Protein AF-A0A7S3V7J8-F1 (afdb_monomer_lite)

Secondary structure (DSSP, 8-state):
--STTGGGTSPPPEEETTEEEEEES-GGGTTSSS---STTTSSGGGTTGGGTSPPPEE---SS-TT-EES-GGGTTSSS---STTTSSGGGHHHHTTTS-TTTS------------------PPPP----------EEEEEEEEE--S-GGGEEEEEEETTTTEEEEEE-TTSS---TT-EEEEEEEEETT--EEEEEEESSSS--TT-EEEEEETTEEE--SS-SSS-TTEEEEEE---

Sequence (240 aa):
EKCGYDGGDCRPPRAVEGYPECVVTHPGNIGNDMCDDYLPYNSEKCGYDGGDCPTPQAANDNVYSNCFVSYPEKLGDGECYDKPPYDTYECGFDHGDCLPDYMSPTLSPTFSLAPSISAAPTLPPKPTAWPTTEESAVNVVFELLTDAYPHENRWELVDDATDTVVKSKEEPEYPLVDNTFYSEHFTLQHCVYYTLTMYDEYGDGIISGYFKVFVEGERVKGFSNGSDFGSNDSVTIYNC

pLDDT: mean 81.05, std 14.12, range [47.09, 96.38]

Radius of gyration: 25.45 Å; chains: 1; bounding box: 60×32×83 Å

Organism: NCBI:txid122233

Structure (mmCIF, N/CA/C/O backbone):
data_AF-A0A7S3V7J8-F1
#
_entry.id   AF-A0A7S3V7J8-F1
#
loop_
_atom_site.group_PDB
_atom_site.id
_atom_site.type_symbol
_atom_site.label_atom_id
_atom_site.label_alt_id
_atom_site.label_comp_id
_atom_site.label_asym_id
_atom_site.label_entity_id
_atom_site.label_seq_id
_atom_site.pdbx_PDB_ins_code
_atom_site.Cartn_x
_atom_site.Cartn_y
_atom_site.Cartn_z
_atom_site.occupancy
_atom_site.B_iso_or_equiv
_atom_site.auth_seq_id
_atom_site.auth_comp_id
_atom_site.auth_asym_id
_atom_site.auth_atom_id
_atom_site.pdbx_PDB_model_num
ATOM 1 N N . GLU A 1 1 ? 1.064 5.871 -27.741 1.00 51.38 1 GLU A N 1
ATOM 2 C CA . GLU A 1 1 ? 2.322 6.520 -27.314 1.00 51.38 1 GLU A CA 1
ATOM 3 C C . GLU A 1 1 ? 2.189 8.030 -27.474 1.00 51.38 1 GLU A C 1
ATOM 5 O O . GLU A 1 1 ? 1.960 8.463 -28.597 1.00 51.38 1 GLU A O 1
ATOM 10 N N . LYS A 1 2 ? 2.195 8.830 -26.396 1.00 54.47 2 LYS A N 1
ATOM 11 C CA . LYS A 1 2 ? 1.854 10.267 -26.507 1.00 54.47 2 LYS A CA 1
ATOM 12 C C . LYS A 1 2 ? 2.753 11.269 -25.766 1.00 54.47 2 LYS A C 1
ATOM 14 O O . LYS A 1 2 ? 2.440 12.450 -25.827 1.00 54.47 2 LYS A O 1
ATOM 19 N N . CYS A 1 3 ? 3.880 10.855 -25.170 1.00 63.59 3 CYS A N 1
ATOM 20 C CA . CYS A 1 3 ? 4.764 11.787 -24.440 1.00 63.59 3 CYS A CA 1
ATOM 21 C C . CYS A 1 3 ? 6.260 11.717 -24.802 1.00 63.59 3 CYS A C 1
ATOM 23 O O . CYS A 1 3 ? 7.060 12.322 -24.101 1.00 63.59 3 CYS A O 1
ATOM 25 N N . GLY A 1 4 ? 6.659 11.001 -25.867 1.00 53.97 4 GLY A N 1
ATOM 26 C CA . GLY A 1 4 ? 8.001 11.107 -26.476 1.00 53.97 4 GLY A CA 1
ATOM 27 C C . GLY A 1 4 ? 9.211 11.020 -25.533 1.00 53.97 4 GLY A C 1
ATOM 28 O O . GLY A 1 4 ? 10.255 11.560 -25.880 1.00 53.97 4 GLY A O 1
ATOM 29 N N . TYR A 1 5 ? 9.067 10.386 -24.363 1.00 60.03 5 TYR A N 1
ATOM 30 C CA . TYR A 1 5 ? 10.075 10.355 -23.302 1.00 60.03 5 TYR A CA 1
ATOM 31 C C . TYR A 1 5 ? 10.635 11.738 -22.918 1.00 60.03 5 TYR A C 1
ATOM 33 O O . TYR A 1 5 ? 11.849 11.918 -22.878 1.00 60.03 5 TYR A O 1
ATOM 41 N N . ASP A 1 6 ? 9.757 12.717 -22.686 1.00 62.09 6 ASP A N 1
ATOM 42 C CA . ASP A 1 6 ? 10.150 14.088 -22.319 1.00 62.09 6 ASP A CA 1
ATOM 43 C C . ASP A 1 6 ? 11.176 14.689 -23.298 1.00 62.09 6 ASP A C 1
ATOM 45 O O . ASP A 1 6 ? 12.279 15.089 -22.947 1.00 62.09 6 ASP A O 1
ATOM 49 N N . GLY A 1 7 ? 10.874 14.611 -24.598 1.00 59.75 7 GLY A N 1
ATOM 50 C CA . GLY A 1 7 ? 11.765 15.137 -25.636 1.00 59.75 7 GLY A CA 1
ATOM 51 C C . GLY A 1 7 ? 13.093 14.382 -25.809 1.00 59.75 7 GLY A C 1
ATOM 52 O O . GLY A 1 7 ? 13.944 14.850 -26.565 1.00 59.75 7 GLY A O 1
ATOM 53 N N . GLY A 1 8 ? 13.255 13.211 -25.181 1.00 59.06 8 GLY A N 1
ATOM 54 C CA . GLY A 1 8 ? 14.475 12.397 -25.211 1.00 59.06 8 GLY A CA 1
ATOM 55 C C . GLY A 1 8 ? 15.281 12.409 -23.908 1.00 59.06 8 GLY A C 1
ATOM 56 O O . GLY A 1 8 ? 16.300 11.716 -23.841 1.00 59.06 8 GLY A O 1
ATOM 57 N N . ASP A 1 9 ? 14.826 13.142 -22.889 1.00 64.81 9 ASP A N 1
ATOM 58 C CA . ASP A 1 9 ? 15.483 13.216 -21.580 1.00 64.81 9 ASP A CA 1
ATOM 59 C C . ASP A 1 9 ? 15.260 11.940 -20.758 1.00 64.81 9 ASP A C 1
ATOM 61 O O . ASP A 1 9 ? 16.147 11.491 -20.028 1.00 64.81 9 ASP A O 1
ATOM 65 N N . CYS A 1 10 ? 14.123 11.269 -20.949 1.00 65.75 10 CYS A N 1
ATOM 66 C CA . CYS A 1 10 ? 13.904 9.944 -20.384 1.00 65.75 10 CYS A CA 1
ATOM 67 C C . CYS A 1 10 ? 14.451 8.867 -21.332 1.00 65.75 10 CYS A C 1
ATOM 69 O O . CYS A 1 10 ? 14.040 8.724 -22.484 1.00 65.75 10 CYS A O 1
ATOM 71 N N . ARG A 1 11 ? 15.388 8.046 -20.854 1.00 71.69 11 ARG A N 1
ATOM 72 C CA . ARG A 1 11 ? 15.801 6.856 -21.605 1.00 71.69 11 ARG A CA 1
ATOM 73 C C . ARG A 1 11 ? 14.782 5.741 -21.362 1.00 71.69 11 ARG A C 1
ATOM 75 O O . ARG A 1 11 ? 14.470 5.474 -20.202 1.00 71.69 11 ARG A O 1
ATOM 82 N N . PRO A 1 12 ? 14.269 5.074 -22.415 1.00 76.38 12 PRO A N 1
ATOM 83 C CA . PRO A 1 12 ? 13.436 3.897 -22.215 1.00 76.38 12 PRO A CA 1
ATOM 84 C C . PRO A 1 12 ? 14.230 2.859 -21.413 1.00 76.38 12 PRO A C 1
ATOM 86 O O . PRO A 1 12 ? 15.424 2.698 -21.694 1.00 76.38 12 PRO A O 1
ATOM 89 N N . PRO A 1 13 ? 13.601 2.152 -20.460 1.00 82.12 13 PRO A N 1
ATOM 90 C CA . PRO A 1 13 ? 14.240 1.038 -19.783 1.00 82.12 13 PRO A CA 1
ATOM 91 C C . PRO A 1 13 ? 14.763 0.011 -20.794 1.00 82.12 13 PRO A C 1
ATOM 93 O O . PRO A 1 13 ? 14.100 -0.291 -21.791 1.00 82.12 13 PRO A O 1
ATOM 96 N N . ARG A 1 14 ? 15.971 -0.505 -20.570 1.00 86.88 14 ARG A N 1
ATOM 97 C CA . ARG A 1 14 ? 16.624 -1.486 -21.447 1.00 86.88 14 ARG A CA 1
ATOM 98 C C . ARG A 1 14 ? 17.103 -2.673 -20.633 1.00 86.88 14 ARG A C 1
ATOM 100 O O . ARG A 1 14 ? 17.467 -2.518 -19.471 1.00 86.88 14 ARG A O 1
ATOM 107 N N . ALA A 1 15 ? 17.118 -3.835 -21.281 1.00 88.75 15 ALA A N 1
ATOM 108 C CA . ALA A 1 15 ? 17.754 -5.019 -20.730 1.00 88.75 15 ALA A CA 1
ATOM 109 C C . ALA A 1 15 ? 19.256 -4.766 -20.530 1.00 88.75 15 ALA A C 1
ATOM 111 O O . ALA A 1 15 ? 19.898 -4.150 -21.390 1.00 88.75 15 ALA A O 1
ATOM 112 N N . VAL A 1 16 ? 19.801 -5.241 -19.414 1.00 91.50 16 VAL A N 1
ATOM 113 C CA . VAL A 1 16 ? 21.233 -5.149 -19.109 1.00 91.50 16 VAL A CA 1
ATOM 114 C C . VAL A 1 16 ? 21.969 -6.349 -19.707 1.00 91.50 16 VAL A C 1
ATOM 116 O O . VAL A 1 16 ? 21.483 -7.481 -19.698 1.00 91.50 16 VAL A O 1
ATOM 119 N N . GLU A 1 17 ? 23.153 -6.110 -20.268 1.00 87.44 17 GLU A N 1
ATOM 120 C CA . GLU A 1 17 ? 23.999 -7.179 -20.800 1.00 87.44 17 GLU A CA 1
ATOM 121 C C . GLU A 1 17 ? 24.430 -8.120 -19.660 1.00 87.44 17 GLU A C 1
ATOM 123 O O . GLU A 1 17 ? 24.924 -7.671 -18.633 1.00 87.44 17 GLU A O 1
ATOM 128 N N . GLY A 1 18 ? 24.194 -9.427 -19.809 1.00 88.75 18 GLY A N 1
ATOM 129 C CA . GLY A 1 18 ? 24.414 -10.417 -18.741 1.00 88.75 18 GLY A CA 1
ATOM 130 C C . GLY A 1 18 ? 23.218 -10.633 -17.801 1.00 88.75 18 GLY A C 1
ATOM 131 O O . GLY A 1 18 ? 23.105 -11.717 -17.236 1.00 88.75 18 GLY A O 1
ATOM 132 N N . TYR A 1 19 ? 22.276 -9.686 -17.735 1.00 90.44 19 TYR A N 1
ATOM 133 C CA . TYR A 1 19 ? 21.035 -9.769 -16.953 1.00 90.44 19 TYR A CA 1
ATOM 134 C C . TYR A 1 19 ? 19.812 -9.487 -17.850 1.00 90.44 19 TYR A C 1
ATOM 136 O O . TYR A 1 19 ? 19.216 -8.411 -17.787 1.00 90.44 19 TYR A O 1
ATOM 144 N N . PRO A 1 20 ? 19.408 -10.432 -18.720 1.00 89.94 20 PRO A N 1
ATOM 145 C CA . PRO A 1 20 ? 18.397 -10.189 -19.756 1.00 89.94 20 PRO A CA 1
ATOM 146 C C . PRO A 1 20 ? 16.993 -9.883 -19.209 1.00 89.94 20 PRO A C 1
ATOM 148 O O . PRO A 1 20 ? 16.179 -9.300 -19.922 1.00 89.94 20 PRO A O 1
ATOM 151 N N . GLU A 1 21 ? 16.710 -10.264 -17.960 1.00 90.50 21 GLU A N 1
ATOM 152 C CA . GLU A 1 21 ? 15.453 -9.964 -17.261 1.00 90.50 21 GLU A CA 1
ATOM 153 C C . GLU A 1 21 ? 15.524 -8.684 -16.408 1.00 90.50 21 GLU A C 1
ATOM 155 O O . GLU A 1 21 ? 14.496 -8.223 -15.907 1.00 90.50 21 GLU A O 1
ATOM 160 N N . CYS A 1 22 ? 16.714 -8.093 -16.259 1.00 93.31 22 CYS A N 1
ATOM 161 C CA . CYS A 1 22 ? 16.917 -6.814 -15.593 1.00 93.31 22 CYS A CA 1
ATOM 162 C C . CYS A 1 22 ? 16.648 -5.676 -16.570 1.00 93.31 22 CYS A C 1
ATOM 164 O O . CYS A 1 22 ? 17.415 -5.456 -17.508 1.00 93.31 22 CYS A O 1
ATOM 166 N N . VAL A 1 23 ? 15.556 -4.947 -16.351 1.00 90.69 23 VAL A N 1
ATOM 167 C CA . VAL A 1 23 ? 15.142 -3.837 -17.209 1.00 90.69 23 VAL A CA 1
ATOM 168 C C . VAL A 1 23 ? 15.198 -2.546 -16.401 1.00 90.69 23 VAL A C 1
ATOM 170 O O . VAL A 1 23 ? 14.333 -2.287 -15.568 1.00 90.69 23 VAL A O 1
ATOM 173 N N . VAL A 1 24 ? 16.225 -1.736 -16.658 1.00 89.75 24 VAL A N 1
ATOM 174 C CA . VAL A 1 24 ? 16.507 -0.491 -15.923 1.00 89.75 24 VAL A CA 1
ATOM 175 C C . VAL A 1 24 ? 16.694 0.684 -16.883 1.00 89.75 24 VAL A C 1
ATOM 177 O O . VAL A 1 24 ? 16.978 0.504 -18.070 1.00 89.75 24 VAL A O 1
ATOM 180 N N . THR A 1 25 ? 16.543 1.910 -16.385 1.00 89.81 25 THR A N 1
ATOM 181 C CA . THR A 1 25 ? 16.727 3.137 -17.183 1.00 89.81 25 THR A CA 1
ATOM 182 C C . THR A 1 25 ? 18.200 3.459 -17.442 1.00 89.81 25 THR A C 1
ATOM 184 O O . THR A 1 25 ?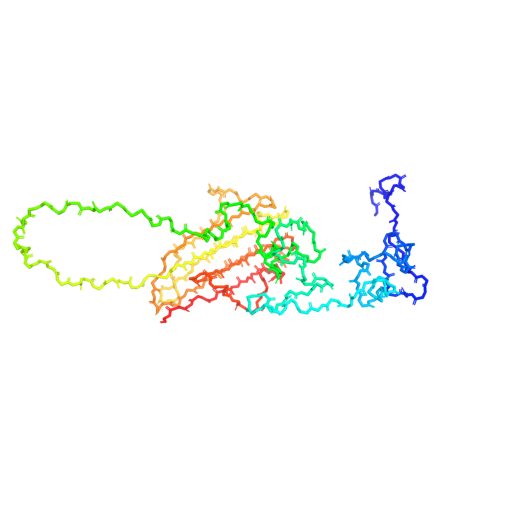 18.534 3.976 -18.513 1.00 89.81 25 THR A O 1
ATOM 187 N N . HIS A 1 26 ? 19.090 3.089 -16.516 1.00 89.75 26 HIS A N 1
ATOM 188 C CA . HIS A 1 26 ? 20.531 3.318 -16.606 1.00 89.75 26 HIS A CA 1
ATOM 189 C C . HIS A 1 26 ? 21.309 2.002 -16.459 1.00 89.75 26 HIS A C 1
ATOM 191 O O . HIS A 1 26 ? 21.829 1.714 -15.392 1.00 89.75 26 HIS A O 1
ATOM 197 N N . PRO A 1 27 ? 21.456 1.197 -17.530 1.00 91.38 27 PRO A N 1
ATOM 198 C CA . PRO A 1 27 ? 22.158 -0.089 -17.451 1.00 91.38 27 PRO A CA 1
ATOM 199 C C . PRO A 1 27 ? 23.598 -0.020 -16.932 1.00 91.38 27 PRO A C 1
ATOM 201 O O . PRO A 1 27 ? 24.099 -1.016 -16.437 1.00 91.38 27 PRO A O 1
ATOM 204 N N . GLY A 1 28 ? 24.259 1.138 -17.049 1.00 91.81 28 GLY A N 1
ATOM 205 C CA . GLY A 1 28 ? 25.614 1.350 -16.532 1.00 91.81 28 GLY A CA 1
ATOM 206 C C . GLY A 1 28 ? 25.702 1.494 -15.012 1.00 91.81 28 GLY A C 1
ATOM 207 O O . GLY A 1 28 ? 26.805 1.665 -14.510 1.00 91.81 28 GLY A O 1
ATOM 208 N N . ASN A 1 29 ? 24.570 1.467 -14.310 1.00 94.25 29 ASN A N 1
ATOM 209 C CA . ASN A 1 29 ? 24.543 1.417 -12.857 1.00 94.25 29 ASN A CA 1
ATOM 210 C C . ASN A 1 29 ? 24.691 -0.009 -12.319 1.00 94.25 29 ASN A C 1
ATOM 212 O O . ASN A 1 29 ? 25.244 -0.182 -11.254 1.00 94.25 29 ASN A O 1
ATOM 216 N N . ILE A 1 30 ? 24.295 -1.022 -13.093 1.00 96.06 30 ILE A N 1
ATOM 217 C CA . ILE A 1 30 ? 24.436 -2.422 -12.687 1.00 96.06 30 ILE A CA 1
ATOM 218 C C . ILE A 1 30 ? 25.912 -2.834 -12.743 1.00 96.06 30 ILE A C 1
ATOM 220 O O . ILE A 1 30 ? 26.500 -2.819 -13.832 1.00 96.06 30 ILE A O 1
ATOM 224 N N . GLY A 1 31 ? 26.487 -3.272 -11.619 1.00 95.38 31 GLY A N 1
ATOM 225 C CA . GLY A 1 31 ? 27.879 -3.735 -11.566 1.00 95.38 31 GLY A CA 1
ATOM 226 C C . GLY A 1 31 ? 28.895 -2.595 -11.723 1.00 95.38 31 GLY A C 1
ATOM 227 O O . GLY A 1 31 ? 29.910 -2.767 -12.406 1.00 95.38 31 GLY A O 1
ATOM 228 N N . ASN A 1 32 ? 28.583 -1.413 -11.189 1.00 95.94 32 ASN A N 1
ATOM 229 C CA . ASN A 1 32 ? 29.426 -0.221 -11.187 1.00 95.94 32 ASN A CA 1
ATOM 230 C C . ASN A 1 32 ? 30.264 -0.045 -9.894 1.00 95.94 32 ASN A C 1
ATOM 232 O O . ASN A 1 32 ? 30.865 1.020 -9.721 1.00 95.94 32 ASN A O 1
ATOM 236 N N . ASP A 1 33 ? 30.315 -1.060 -9.022 1.00 95.50 33 ASP A N 1
ATOM 237 C CA . ASP A 1 33 ? 30.950 -1.063 -7.692 1.00 95.50 33 ASP A CA 1
ATOM 238 C C . ASP A 1 33 ? 30.299 -0.098 -6.666 1.00 95.50 33 ASP A C 1
ATOM 240 O O . ASP A 1 33 ? 30.872 0.175 -5.604 1.00 95.50 33 ASP A O 1
ATOM 244 N N . MET A 1 34 ? 29.112 0.443 -6.954 1.00 95.62 34 MET A N 1
ATOM 245 C CA . MET A 1 34 ? 28.329 1.295 -6.056 1.00 95.62 34 MET A CA 1
ATOM 246 C C . MET A 1 34 ? 26.933 0.714 -5.880 1.00 95.62 34 MET A C 1
ATOM 248 O O . MET A 1 34 ? 26.175 0.651 -6.828 1.00 95.62 34 MET A O 1
ATOM 252 N N . CYS A 1 35 ? 26.560 0.387 -4.646 1.00 94.38 35 CYS A N 1
ATOM 253 C CA . CYS A 1 35 ? 25.253 -0.202 -4.383 1.00 94.38 35 CYS A CA 1
ATOM 254 C C . CYS A 1 35 ? 24.091 0.796 -4.588 1.00 94.38 35 CYS A C 1
ATOM 256 O O . CYS A 1 35 ? 23.857 1.677 -3.754 1.00 94.38 35 CYS A O 1
ATOM 258 N N . ASP A 1 36 ? 23.332 0.611 -5.666 1.00 93.50 36 ASP A N 1
ATOM 259 C CA . ASP A 1 36 ? 22.018 1.197 -5.933 1.00 93.50 36 ASP A CA 1
ATOM 260 C C . ASP A 1 36 ? 20.918 0.322 -5.287 1.00 93.50 36 ASP A C 1
ATOM 262 O O . ASP A 1 36 ? 20.218 -0.437 -5.959 1.00 93.50 36 ASP A O 1
ATOM 266 N N . ASP A 1 37 ? 20.743 0.423 -3.961 1.00 88.38 37 ASP A N 1
ATOM 267 C CA . ASP A 1 37 ? 19.908 -0.479 -3.138 1.00 88.38 37 ASP A CA 1
ATOM 268 C C . ASP A 1 37 ? 18.378 -0.403 -3.344 1.00 88.38 37 ASP A C 1
ATOM 270 O O . ASP A 1 37 ? 17.628 -1.080 -2.634 1.00 88.38 37 ASP A O 1
ATOM 274 N N . TYR A 1 38 ? 17.909 0.320 -4.360 1.00 87.00 38 TYR A N 1
ATOM 275 C CA . TYR A 1 38 ? 16.499 0.519 -4.698 1.00 87.00 38 TYR A CA 1
ATOM 276 C C . TYR A 1 38 ? 16.076 -0.248 -5.962 1.00 87.00 38 TYR A C 1
ATOM 278 O O . TYR A 1 38 ? 16.867 -0.584 -6.847 1.00 87.00 38 TYR A O 1
ATOM 286 N N . LEU A 1 39 ? 14.774 -0.519 -6.084 1.00 83.50 39 LEU A N 1
ATOM 287 C CA . LEU A 1 39 ? 14.213 -1.147 -7.281 1.00 83.50 39 LEU A CA 1
ATOM 288 C C . LEU A 1 39 ? 14.231 -0.184 -8.486 1.00 83.50 39 LEU A C 1
ATOM 290 O O . LEU A 1 39 ? 13.998 1.013 -8.323 1.00 83.50 39 LEU A O 1
ATOM 294 N N . PRO A 1 40 ? 14.419 -0.686 -9.721 1.00 89.44 40 PRO A N 1
ATOM 295 C CA . PRO A 1 40 ? 14.604 -2.096 -10.085 1.00 89.44 40 PRO A CA 1
ATOM 296 C C . PRO A 1 40 ? 16.051 -2.621 -9.974 1.00 89.44 40 PRO A C 1
ATOM 298 O O . PRO A 1 40 ? 16.245 -3.821 -10.169 1.00 89.44 40 PRO A O 1
ATOM 301 N N . TYR A 1 41 ? 17.038 -1.768 -9.678 1.00 90.81 41 TYR A N 1
ATOM 302 C CA . TYR A 1 41 ? 18.479 -2.076 -9.713 1.00 90.81 41 TYR A CA 1
ATOM 303 C C . TYR A 1 41 ? 18.877 -3.167 -8.712 1.00 90.81 41 TYR A C 1
ATOM 305 O O . TYR A 1 41 ? 19.431 -4.201 -9.090 1.00 90.81 41 TYR A O 1
ATOM 313 N N . ASN A 1 42 ? 18.476 -3.019 -7.454 1.00 89.75 42 ASN A N 1
ATOM 314 C CA . ASN A 1 42 ? 18.700 -4.020 -6.420 1.00 89.75 42 ASN A CA 1
ATOM 315 C C . ASN A 1 42 ? 17.571 -5.061 -6.379 1.00 89.75 42 ASN A C 1
ATOM 317 O O . ASN A 1 42 ? 16.732 -5.095 -5.480 1.00 89.75 42 ASN A O 1
ATOM 321 N N . SER A 1 43 ? 17.517 -5.910 -7.403 1.00 90.06 43 SER A N 1
ATOM 322 C CA . SER A 1 43 ? 16.574 -7.029 -7.493 1.00 90.06 43 SER A CA 1
ATOM 323 C C . SER A 1 43 ? 17.280 -8.316 -7.903 1.00 90.06 43 SER A C 1
ATOM 325 O O . SER A 1 43 ? 18.332 -8.272 -8.536 1.00 90.06 43 SER A O 1
ATOM 327 N N . GLU A 1 44 ? 16.676 -9.473 -7.621 1.00 92.50 44 GLU A N 1
ATOM 328 C CA . GLU A 1 44 ? 17.219 -10.777 -8.040 1.00 92.50 44 GLU A CA 1
ATOM 329 C C . GLU A 1 44 ? 17.469 -10.833 -9.560 1.00 92.50 44 GLU A C 1
ATOM 331 O O . GLU A 1 44 ? 18.516 -11.297 -10.008 1.00 92.50 44 GLU A O 1
ATOM 336 N N . LYS A 1 45 ? 16.552 -10.272 -10.362 1.00 95.00 45 LYS A N 1
ATOM 337 C CA . LYS A 1 45 ? 16.673 -10.203 -11.832 1.00 95.00 45 LYS A CA 1
ATOM 338 C C . LYS A 1 45 ? 17.877 -9.388 -12.292 1.00 95.00 45 LYS A C 1
ATOM 340 O O . LYS A 1 45 ? 18.431 -9.662 -13.353 1.00 95.00 45 LYS A O 1
ATOM 345 N N . CYS A 1 46 ? 18.248 -8.390 -11.500 1.00 95.06 46 CYS A N 1
ATOM 346 C CA . CYS A 1 46 ? 19.400 -7.526 -11.705 1.00 95.06 46 CYS A CA 1
ATOM 347 C C . CYS A 1 46 ? 20.636 -7.993 -10.929 1.00 95.06 46 CYS A C 1
ATOM 349 O O . CYS A 1 46 ? 21.620 -7.266 -10.873 1.00 95.06 46 CYS A O 1
ATOM 351 N N . GLY A 1 47 ? 20.601 -9.193 -10.338 1.00 94.12 47 GLY A N 1
ATOM 352 C CA . GLY A 1 47 ? 21.720 -9.747 -9.581 1.00 94.12 47 GLY A CA 1
ATOM 353 C C . GLY A 1 47 ? 22.055 -8.974 -8.311 1.00 94.12 47 GLY A C 1
ATOM 354 O O . GLY A 1 47 ? 23.198 -9.045 -7.882 1.00 94.12 47 GLY A O 1
ATOM 355 N N . TYR A 1 48 ? 21.090 -8.249 -7.735 1.00 95.25 48 TYR A N 1
ATOM 356 C CA . TYR A 1 48 ? 21.305 -7.303 -6.634 1.00 95.25 48 TYR A CA 1
ATOM 357 C C . TYR A 1 48 ? 22.344 -6.253 -7.021 1.00 95.25 48 TYR A C 1
ATOM 359 O O . TYR A 1 48 ? 23.457 -6.216 -6.501 1.00 95.25 48 TYR A O 1
ATOM 367 N N . ASP A 1 49 ? 21.965 -5.454 -8.019 1.00 95.75 49 ASP A N 1
ATOM 368 C CA . ASP A 1 49 ? 22.812 -4.432 -8.620 1.00 95.75 49 ASP A CA 1
ATOM 369 C C . ASP A 1 49 ? 24.126 -4.987 -9.192 1.00 95.75 49 ASP A C 1
ATOM 371 O O . ASP A 1 49 ? 25.226 -4.520 -8.932 1.00 95.75 49 ASP A O 1
ATOM 375 N N . GLY A 1 50 ? 24.029 -6.093 -9.931 1.00 95.25 50 GLY A N 1
ATOM 376 C CA . GLY A 1 50 ? 25.194 -6.754 -10.514 1.00 95.25 50 GLY A CA 1
ATOM 377 C C . GLY A 1 50 ? 26.116 -7.421 -9.488 1.00 95.25 50 GLY A C 1
ATOM 378 O O . GLY A 1 50 ? 27.184 -7.898 -9.873 1.00 95.25 50 GLY A O 1
ATOM 379 N N . GLY A 1 51 ? 25.686 -7.504 -8.227 1.00 95.19 51 GLY A N 1
ATOM 380 C CA . GLY A 1 51 ? 26.459 -7.986 -7.088 1.00 95.19 51 GLY A CA 1
ATOM 381 C C . GLY A 1 51 ? 27.077 -6.869 -6.244 1.00 95.19 51 GLY A C 1
ATOM 382 O O . GLY A 1 51 ? 27.786 -7.186 -5.288 1.00 95.19 51 GLY A O 1
ATOM 383 N N . ASP A 1 52 ? 26.815 -5.600 -6.567 1.00 96.38 52 ASP A N 1
ATOM 384 C CA . ASP A 1 52 ? 27.340 -4.452 -5.820 1.00 96.38 52 ASP A CA 1
ATOM 385 C C . ASP A 1 52 ? 26.617 -4.256 -4.484 1.00 96.38 52 ASP A C 1
ATOM 387 O O . ASP A 1 52 ? 27.204 -3.768 -3.513 1.00 96.38 52 ASP A O 1
ATOM 391 N N . CYS A 1 53 ? 25.358 -4.695 -4.405 1.00 95.38 53 CYS A N 1
ATOM 392 C CA . CYS A 1 53 ? 24.571 -4.680 -3.184 1.00 95.38 53 CYS A CA 1
ATOM 393 C C . CYS A 1 53 ? 24.575 -6.036 -2.463 1.00 95.38 53 CYS A C 1
ATOM 395 O O . CYS A 1 53 ? 24.471 -7.095 -3.093 1.00 95.38 53 CYS A O 1
ATOM 397 N N . PRO A 1 54 ? 24.587 -6.041 -1.116 1.00 93.62 54 PRO A N 1
ATOM 398 C CA . PRO A 1 54 ? 24.165 -7.204 -0.351 1.00 93.62 54 PRO A CA 1
ATOM 399 C C . PRO A 1 54 ? 22.743 -7.612 -0.740 1.00 93.62 54 PRO A C 1
ATOM 401 O O . PRO A 1 54 ? 21.879 -6.768 -0.968 1.00 93.62 54 PRO A O 1
ATOM 404 N N . THR A 1 55 ? 22.473 -8.916 -0.752 1.00 89.56 55 THR A N 1
ATOM 405 C CA . THR A 1 55 ? 21.105 -9.419 -0.915 1.00 89.56 55 THR A CA 1
ATOM 406 C C . THR A 1 55 ? 20.228 -8.871 0.216 1.00 89.56 55 THR A C 1
ATOM 408 O O . THR A 1 55 ? 20.639 -9.042 1.369 1.00 89.56 55 THR A O 1
ATOM 411 N N . PRO A 1 56 ? 19.045 -8.286 -0.053 1.00 87.31 56 PRO A N 1
ATOM 412 C CA . PRO A 1 56 ? 18.147 -7.817 0.993 1.00 87.31 56 PRO A CA 1
ATOM 413 C C . PRO A 1 56 ? 17.828 -8.923 2.000 1.00 87.31 56 PRO A C 1
ATOM 415 O O . PRO A 1 56 ? 17.478 -10.045 1.625 1.00 87.31 56 PRO A O 1
ATOM 418 N N . GLN A 1 57 ? 17.975 -8.610 3.284 1.00 85.12 57 GLN A N 1
ATOM 419 C CA . GLN A 1 57 ? 17.716 -9.528 4.391 1.00 85.12 57 GLN A CA 1
ATOM 420 C C . GLN A 1 57 ? 16.576 -8.987 5.234 1.00 85.12 57 GLN A C 1
ATOM 422 O O . GLN A 1 57 ? 16.336 -7.781 5.257 1.00 85.12 57 GLN A O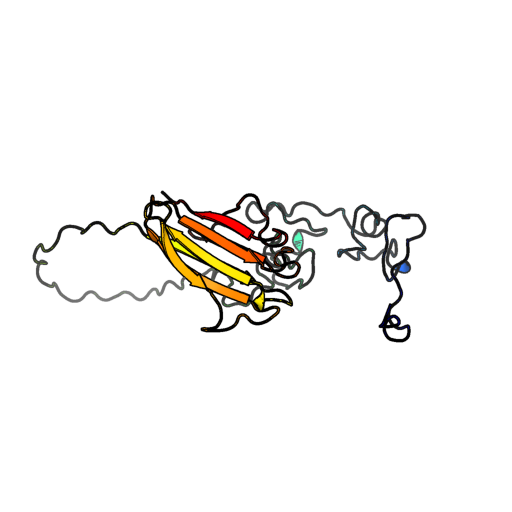 1
ATOM 427 N N . ALA A 1 58 ? 15.897 -9.887 5.945 1.00 81.38 58 ALA A N 1
ATOM 428 C CA . ALA A 1 58 ? 14.941 -9.468 6.950 1.00 81.38 58 ALA A CA 1
ATOM 429 C C . ALA A 1 58 ? 15.660 -8.561 7.960 1.00 81.38 58 ALA A C 1
ATOM 431 O O . ALA A 1 58 ? 16.649 -8.984 8.573 1.00 81.38 58 ALA A O 1
ATOM 432 N N . ALA A 1 59 ? 15.175 -7.332 8.134 1.00 77.19 59 ALA A N 1
ATOM 433 C CA . ALA A 1 59 ? 15.522 -6.552 9.309 1.00 77.19 59 ALA A CA 1
ATOM 434 C C . ALA A 1 59 ? 15.055 -7.397 10.495 1.00 77.19 59 ALA A C 1
ATOM 436 O O . ALA A 1 59 ? 13.877 -7.728 10.577 1.00 77.19 59 ALA A O 1
ATOM 437 N N . ASN A 1 60 ? 15.980 -7.883 11.327 1.00 64.31 60 ASN A N 1
ATOM 438 C CA . ASN A 1 60 ? 15.697 -8.844 12.401 1.00 64.31 60 ASN A CA 1
ATOM 439 C C . ASN A 1 60 ? 14.929 -8.183 13.562 1.00 64.31 60 ASN A C 1
ATOM 441 O O . ASN A 1 60 ? 15.343 -8.246 14.720 1.00 64.31 60 ASN A O 1
ATOM 445 N N . ASP A 1 61 ? 13.825 -7.530 13.237 1.00 62.12 61 ASP A N 1
ATOM 446 C CA . ASP A 1 61 ? 12.929 -6.844 14.130 1.00 62.12 61 ASP A CA 1
ATOM 447 C C . ASP A 1 61 ? 11.627 -7.647 14.217 1.00 62.12 61 ASP A C 1
ATOM 449 O O . ASP A 1 61 ? 10.977 -7.961 13.217 1.00 62.12 61 ASP A O 1
ATOM 453 N N . ASN A 1 62 ? 11.240 -8.001 15.442 1.00 60.06 62 ASN A N 1
ATOM 454 C CA . ASN A 1 62 ? 9.971 -8.682 15.696 1.00 60.06 62 ASN A CA 1
ATOM 455 C C . ASN A 1 62 ? 8.763 -7.768 15.417 1.00 60.06 62 ASN A C 1
ATOM 457 O O . ASN A 1 62 ? 7.637 -8.261 15.365 1.00 60.06 62 ASN A O 1
ATOM 461 N N . VAL A 1 63 ? 8.991 -6.460 15.253 1.00 65.50 63 VAL A N 1
ATOM 462 C CA . VAL A 1 63 ? 7.989 -5.456 14.885 1.00 65.50 63 VAL A CA 1
ATOM 463 C C . VAL A 1 63 ? 7.762 -5.445 13.368 1.00 65.50 63 VAL A C 1
ATOM 465 O O . VAL A 1 63 ? 6.618 -5.491 12.920 1.00 65.50 63 VAL A O 1
ATOM 468 N N . TYR A 1 64 ? 8.834 -5.494 12.570 1.00 68.94 64 TYR A N 1
ATOM 469 C CA . TYR A 1 64 ? 8.798 -5.334 11.109 1.00 68.94 64 TYR A CA 1
ATOM 470 C C . TYR A 1 64 ? 9.257 -6.597 10.369 1.00 68.94 64 TYR A C 1
ATOM 472 O O . TYR A 1 64 ? 10.150 -6.583 9.526 1.00 68.94 64 TYR A O 1
ATOM 480 N N . SER A 1 65 ? 8.599 -7.721 10.665 1.00 72.44 65 SER A N 1
ATOM 481 C CA . SER A 1 65 ? 8.958 -9.059 10.151 1.00 72.44 65 SER A CA 1
ATOM 482 C C . SER A 1 65 ? 8.958 -9.233 8.619 1.00 72.44 65 SER A C 1
ATOM 484 O O . SER A 1 65 ? 9.476 -10.237 8.132 1.00 72.44 65 SER A O 1
ATOM 486 N N . ASN A 1 66 ? 8.396 -8.282 7.862 1.00 77.62 66 ASN A N 1
ATOM 487 C CA . ASN A 1 66 ? 8.393 -8.277 6.392 1.00 77.62 66 ASN A CA 1
ATOM 488 C C . ASN A 1 66 ? 9.259 -7.156 5.787 1.00 77.62 66 ASN A C 1
ATOM 490 O O . ASN A 1 66 ? 9.161 -6.903 4.588 1.00 77.62 66 ASN A O 1
ATOM 494 N N . CYS A 1 67 ? 10.092 -6.487 6.586 1.00 82.50 67 CYS A N 1
ATOM 495 C CA . CYS A 1 67 ? 11.056 -5.513 6.092 1.00 82.50 67 CYS A CA 1
ATOM 496 C C . CYS A 1 67 ? 12.276 -6.225 5.506 1.00 82.50 67 CYS A C 1
ATOM 498 O O . CYS A 1 67 ? 12.986 -6.923 6.232 1.00 82.50 67 CYS A O 1
ATOM 500 N N . PHE A 1 68 ? 12.543 -6.026 4.215 1.00 84.81 68 PHE A N 1
ATOM 501 C CA . PHE A 1 68 ? 13.726 -6.568 3.547 1.00 84.81 68 PHE A CA 1
ATOM 502 C C . PHE A 1 68 ? 14.578 -5.436 2.983 1.00 84.81 68 PHE A C 1
ATOM 504 O O . PHE A 1 68 ? 14.192 -4.788 2.013 1.00 84.81 68 PHE A O 1
ATOM 511 N N . VAL A 1 69 ? 15.756 -5.233 3.569 1.00 88.88 69 VAL A N 1
ATOM 512 C CA . VAL A 1 69 ? 16.696 -4.171 3.181 1.00 88.88 69 VAL A CA 1
ATOM 513 C C . VAL A 1 69 ? 18.108 -4.729 3.040 1.00 88.88 69 VAL A C 1
ATOM 515 O O . VAL A 1 69 ? 18.449 -5.749 3.645 1.00 88.88 69 VAL A O 1
ATOM 518 N N . SER A 1 70 ? 18.943 -4.071 2.237 1.00 89.12 70 SER A N 1
ATOM 519 C CA . SER A 1 70 ? 20.353 -4.457 2.071 1.00 89.12 70 SER A CA 1
ATOM 520 C C . SER A 1 70 ? 21.199 -4.143 3.305 1.00 89.12 70 SER A C 1
ATOM 522 O O . SER A 1 70 ? 22.144 -4.875 3.593 1.00 89.12 70 SER A O 1
ATOM 524 N N . TYR A 1 71 ? 20.838 -3.082 4.032 1.00 89.69 71 TYR A N 1
ATOM 525 C CA . TYR A 1 71 ? 21.573 -2.573 5.190 1.00 89.69 71 TYR A CA 1
ATOM 526 C C . TYR A 1 71 ? 20.626 -2.361 6.383 1.00 89.69 71 TYR A C 1
ATOM 528 O O . TYR A 1 71 ? 20.175 -1.239 6.613 1.00 89.69 71 TYR A O 1
ATOM 536 N N . PRO A 1 72 ? 20.273 -3.418 7.141 1.00 88.81 72 PRO A N 1
ATOM 537 C CA . PRO A 1 72 ? 19.377 -3.306 8.297 1.00 88.81 72 PRO A CA 1
ATOM 538 C C . PRO A 1 72 ? 19.842 -2.315 9.367 1.00 88.81 72 PRO A C 1
ATOM 540 O O . PRO A 1 72 ? 19.023 -1.805 10.118 1.00 88.81 72 PRO A O 1
ATOM 543 N N . GLU A 1 73 ? 21.144 -2.045 9.447 1.00 89.62 73 GLU A N 1
ATOM 544 C CA . GLU A 1 73 ? 21.741 -1.082 10.372 1.00 89.62 73 GLU A CA 1
ATOM 545 C C . GLU A 1 73 ? 21.353 0.376 10.113 1.00 89.62 73 GLU A C 1
ATOM 547 O O . GLU A 1 73 ? 21.566 1.195 11.001 1.00 89.62 73 GLU A O 1
ATOM 552 N N . LYS A 1 74 ? 20.818 0.687 8.926 1.00 91.12 74 LYS A N 1
ATOM 553 C CA . LYS A 1 74 ? 20.298 2.017 8.591 1.00 91.12 74 LYS A CA 1
ATOM 554 C C . LYS A 1 74 ? 18.926 2.285 9.204 1.00 91.12 74 LYS A C 1
ATOM 556 O O . LYS A 1 74 ? 18.567 3.430 9.392 1.00 91.12 74 LYS A O 1
ATOM 561 N N . LEU A 1 75 ? 18.170 1.236 9.526 1.00 89.12 75 LEU A N 1
ATOM 562 C CA . LEU A 1 75 ? 16.825 1.391 10.067 1.00 89.12 75 LEU A CA 1
ATOM 563 C C . LEU A 1 75 ? 16.877 1.885 11.514 1.00 89.12 75 LEU A C 1
ATOM 565 O O . LEU A 1 75 ? 17.391 1.177 12.390 1.00 89.12 75 LEU A O 1
ATOM 569 N N . GLY A 1 76 ? 16.271 3.038 11.793 1.00 87.81 76 GLY A N 1
ATOM 570 C CA . GLY A 1 76 ? 16.223 3.581 13.153 1.00 87.81 76 GLY A CA 1
ATOM 571 C C . GLY A 1 76 ? 17.567 4.152 13.617 1.00 87.81 76 GLY A C 1
ATOM 572 O O . GLY A 1 76 ? 17.854 4.128 14.821 1.00 87.81 76 GLY A O 1
ATOM 573 N N . ASP A 1 77 ? 18.431 4.567 12.685 1.00 90.94 77 ASP A N 1
ATOM 574 C CA . ASP A 1 77 ? 19.739 5.158 12.980 1.00 90.94 77 ASP A CA 1
ATOM 575 C C . ASP A 1 77 ? 19.673 6.671 13.290 1.00 90.94 77 ASP A C 1
ATOM 577 O O . ASP A 1 77 ? 20.658 7.255 13.764 1.00 90.94 77 ASP A O 1
ATOM 581 N N . GLY A 1 78 ? 18.494 7.277 13.130 1.00 88.19 78 GLY A N 1
ATOM 582 C CA . GLY A 1 78 ? 18.204 8.689 13.348 1.00 88.19 78 GLY A CA 1
ATOM 583 C C . GLY A 1 78 ? 18.363 9.566 12.101 1.00 88.19 78 GLY A C 1
ATOM 584 O O . GLY A 1 78 ? 18.163 10.782 12.204 1.00 88.19 78 GLY A O 1
ATOM 585 N N . GLU A 1 79 ? 18.726 9.002 10.947 1.00 93.81 79 GLU A N 1
ATOM 586 C CA . GLU A 1 79 ? 18.660 9.656 9.640 1.00 93.81 79 GLU A CA 1
ATOM 587 C C . GLU A 1 79 ? 17.481 9.098 8.840 1.00 93.81 79 GLU A C 1
ATOM 589 O O . GLU A 1 79 ? 17.336 7.897 8.721 1.00 93.81 79 GLU A O 1
ATOM 594 N N . CYS A 1 80 ? 16.656 9.963 8.243 1.00 90.19 80 CYS A N 1
ATOM 595 C CA . CYS A 1 80 ? 15.559 9.498 7.394 1.00 90.19 80 CYS A CA 1
ATOM 596 C C . CYS A 1 80 ? 16.051 9.096 5.993 1.00 90.19 80 CYS A C 1
ATOM 598 O O . CYS A 1 80 ? 16.449 9.953 5.191 1.00 90.19 80 CYS A O 1
ATOM 600 N N . TYR A 1 81 ? 15.927 7.812 5.664 1.00 90.12 81 TYR A N 1
ATOM 601 C CA . TYR A 1 81 ? 16.102 7.253 4.323 1.00 90.12 81 TYR A CA 1
ATOM 602 C C . TYR A 1 81 ? 14.763 7.199 3.567 1.00 90.12 81 TYR A C 1
ATOM 604 O O . TYR A 1 81 ? 14.178 6.133 3.396 1.00 90.12 81 TYR A O 1
ATOM 612 N N . ASP A 1 82 ? 14.323 8.355 3.054 1.00 83.88 82 ASP A N 1
ATOM 613 C CA . ASP A 1 82 ? 13.012 8.667 2.435 1.00 83.88 82 ASP A CA 1
ATOM 614 C C . ASP A 1 82 ? 12.634 7.920 1.131 1.00 83.88 82 ASP A C 1
ATOM 616 O O . ASP A 1 82 ? 11.822 8.390 0.325 1.00 83.88 82 ASP A O 1
ATOM 620 N N . LYS A 1 83 ? 13.249 6.764 0.865 1.00 83.06 83 LYS A N 1
ATOM 621 C CA . LYS A 1 83 ? 13.011 5.958 -0.337 1.00 83.06 83 LYS A CA 1
ATOM 622 C C . LYS A 1 83 ? 12.901 4.473 -0.013 1.00 83.06 83 LYS A C 1
ATOM 624 O O . LYS A 1 83 ? 13.569 3.982 0.900 1.00 83.06 83 LYS A O 1
ATOM 629 N N . PRO A 1 84 ? 12.150 3.709 -0.829 1.00 77.12 84 PRO A N 1
ATOM 630 C CA . PRO A 1 84 ? 12.213 2.260 -0.788 1.00 77.12 84 PRO A CA 1
ATOM 631 C C . PRO A 1 84 ? 13.655 1.767 -0.986 1.00 77.12 84 PRO A C 1
ATOM 633 O O . PRO A 1 84 ? 14.353 2.285 -1.862 1.00 77.12 84 PRO A O 1
ATOM 636 N N . PRO A 1 85 ? 14.086 0.740 -0.237 1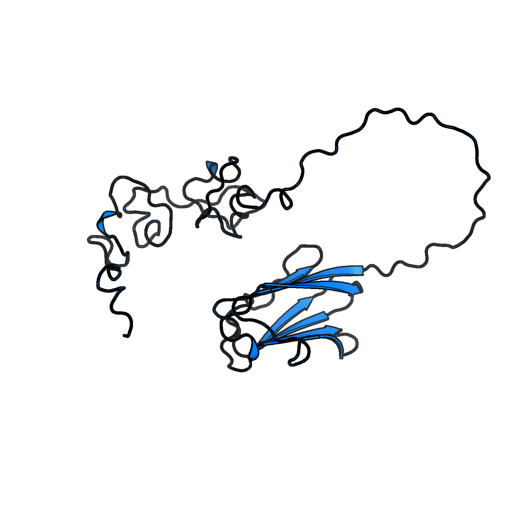.00 84.81 85 PRO A N 1
ATOM 637 C CA . PRO A 1 85 ? 13.253 -0.123 0.609 1.00 84.81 85 PRO A CA 1
ATOM 638 C C . PRO A 1 85 ? 13.020 0.360 2.060 1.00 84.81 85 PRO A C 1
ATOM 640 O O . PRO A 1 85 ? 12.182 -0.228 2.738 1.00 84.81 85 PRO A O 1
ATOM 643 N N . TYR A 1 86 ? 13.701 1.409 2.532 1.00 85.69 86 TYR A N 1
ATOM 644 C CA . TYR A 1 86 ? 13.699 1.830 3.947 1.00 85.69 86 TYR A CA 1
ATOM 645 C C . TYR A 1 86 ? 12.428 2.585 4.355 1.00 85.69 86 TYR A C 1
ATOM 647 O O . TYR A 1 86 ? 11.763 2.202 5.320 1.00 85.69 86 TYR A O 1
ATOM 655 N N . ASP A 1 87 ? 12.028 3.593 3.576 1.00 83.94 87 ASP A N 1
ATOM 656 C CA . ASP A 1 87 ? 10.790 4.348 3.805 1.00 83.94 87 ASP A CA 1
ATOM 657 C C . ASP A 1 87 ? 9.574 3.617 3.216 1.00 83.94 87 ASP A C 1
ATOM 659 O O . ASP A 1 87 ? 8.948 4.020 2.234 1.00 83.94 87 ASP A O 1
ATOM 663 N N . THR A 1 88 ? 9.293 2.444 3.776 1.00 77.88 88 THR A N 1
ATOM 664 C CA . THR A 1 88 ? 8.135 1.616 3.432 1.00 77.88 88 THR A CA 1
ATOM 665 C C . THR A 1 88 ? 7.375 1.236 4.694 1.00 77.88 88 THR A C 1
ATOM 667 O O . THR A 1 88 ? 7.937 1.189 5.789 1.00 77.88 88 THR A O 1
ATOM 670 N N . TYR A 1 89 ? 6.085 0.928 4.556 1.00 70.88 89 TYR A N 1
ATOM 671 C CA . TYR A 1 89 ? 5.273 0.460 5.683 1.00 70.88 89 TYR A CA 1
ATOM 672 C C . TYR A 1 89 ? 5.842 -0.832 6.286 1.00 70.88 89 TYR A C 1
ATOM 674 O O . TYR A 1 89 ? 5.860 -1.003 7.505 1.00 70.88 89 TYR A O 1
ATOM 682 N N . GLU A 1 90 ? 6.333 -1.731 5.434 1.00 81.56 90 GLU A N 1
ATOM 683 C CA . GLU A 1 90 ? 6.956 -2.988 5.830 1.00 81.56 90 GLU A CA 1
ATOM 684 C C . GLU A 1 90 ? 8.180 -2.768 6.715 1.00 81.56 90 GLU A C 1
ATOM 686 O O . GLU A 1 90 ? 8.409 -3.598 7.589 1.00 81.56 90 GLU A O 1
ATOM 691 N N . CYS A 1 91 ? 8.899 -1.660 6.516 1.00 81.81 91 CYS A N 1
ATOM 692 C CA . CYS A 1 91 ? 10.069 -1.222 7.278 1.00 81.81 91 CYS A CA 1
ATOM 693 C C . CYS A 1 91 ? 9.769 -0.103 8.286 1.00 81.81 91 CYS A C 1
ATOM 695 O O . CYS A 1 91 ? 10.685 0.535 8.802 1.00 81.81 91 CYS A O 1
ATOM 697 N N . GLY A 1 92 ? 8.490 0.138 8.591 1.00 79.38 92 GLY A N 1
ATOM 698 C CA . GLY A 1 92 ? 8.095 1.081 9.631 1.00 79.38 92 GLY A CA 1
ATOM 699 C C . GLY A 1 92 ? 8.444 2.534 9.345 1.00 79.38 92 GLY A C 1
ATOM 700 O O . GLY A 1 92 ? 8.633 3.276 10.304 1.00 79.38 92 GLY A O 1
ATOM 701 N N . PHE A 1 93 ? 8.542 2.920 8.069 1.00 86.44 93 PHE A N 1
ATOM 702 C CA . PHE A 1 93 ? 9.026 4.239 7.646 1.00 86.44 93 PHE A CA 1
ATOM 703 C C . PHE A 1 93 ? 10.389 4.532 8.268 1.00 86.44 93 PHE A C 1
ATOM 705 O O . PHE A 1 93 ? 10.543 5.460 9.066 1.00 86.44 93 PHE A O 1
ATOM 712 N N . ASP A 1 94 ? 11.345 3.653 7.961 1.00 88.25 94 ASP A N 1
ATOM 713 C CA . ASP A 1 94 ? 12.700 3.710 8.498 1.00 88.25 94 ASP A CA 1
ATOM 714 C C . ASP A 1 94 ? 12.748 3.596 10.032 1.00 88.25 94 ASP A C 1
ATOM 716 O O . ASP A 1 94 ? 13.342 4.401 10.741 1.00 88.25 94 ASP A O 1
ATOM 720 N N . HIS A 1 95 ? 11.989 2.631 10.567 1.00 88.44 95 HIS A N 1
ATOM 721 C CA . HIS A 1 95 ? 11.726 2.476 12.007 1.00 88.44 95 HIS A CA 1
ATOM 722 C C . HIS A 1 95 ? 11.252 3.764 12.716 1.00 88.44 95 HIS A C 1
ATOM 724 O O . HIS A 1 95 ? 11.373 3.898 13.938 1.00 88.44 95 HIS A O 1
ATOM 730 N N . GLY A 1 96 ? 10.629 4.672 11.967 1.00 84.94 96 GLY A N 1
ATOM 731 C CA . GLY A 1 96 ? 10.088 5.928 12.455 1.00 84.94 96 GLY A CA 1
ATOM 732 C C . GLY A 1 96 ? 10.997 7.137 12.254 1.00 84.94 96 GLY A C 1
ATOM 733 O O . GLY A 1 96 ? 10.558 8.236 12.590 1.00 84.94 96 GLY A O 1
ATOM 734 N N . ASP A 1 97 ? 12.196 6.985 11.689 1.00 86.38 97 ASP A N 1
ATOM 735 C CA . ASP A 1 97 ? 13.096 8.116 11.415 1.00 86.38 97 ASP A CA 1
ATOM 736 C C . ASP A 1 97 ? 12.538 9.049 10.332 1.00 86.38 97 ASP A C 1
ATOM 738 O O . ASP A 1 97 ? 12.766 10.260 10.370 1.00 86.38 97 ASP A O 1
ATOM 742 N N . CYS A 1 98 ? 11.736 8.507 9.409 1.00 85.62 98 CYS A N 1
ATOM 743 C CA . CYS A 1 98 ? 11.022 9.279 8.391 1.00 85.62 98 CYS A CA 1
ATOM 744 C C . CYS A 1 98 ? 9.626 9.744 8.823 1.00 85.62 98 CYS A C 1
ATOM 746 O O . CYS A 1 98 ? 8.960 10.487 8.093 1.00 85.62 98 CYS A O 1
ATOM 748 N N . LEU A 1 99 ? 9.170 9.352 10.018 1.00 83.50 99 LEU A N 1
ATOM 749 C CA . LEU A 1 99 ? 7.923 9.867 10.568 1.00 83.50 99 LEU A CA 1
ATOM 750 C C . LEU A 1 99 ? 8.129 11.276 11.139 1.00 83.50 99 LEU A C 1
ATOM 752 O O . LEU A 1 99 ? 9.176 11.594 11.700 1.00 83.50 99 LEU A O 1
ATOM 756 N N . PRO A 1 100 ? 7.114 12.147 11.050 1.00 72.75 100 PRO A N 1
ATOM 757 C CA . PRO A 1 100 ? 7.196 13.454 11.675 1.00 72.75 100 PRO A CA 1
ATOM 758 C C . PRO A 1 100 ? 7.202 13.329 13.209 1.00 72.75 100 PRO A C 1
ATOM 760 O O . PRO A 1 100 ? 6.445 12.537 13.767 1.00 72.75 100 PRO A O 1
ATOM 763 N N . ASP A 1 101 ? 7.975 14.183 13.896 1.00 65.88 101 ASP A N 1
ATOM 764 C CA . ASP A 1 101 ? 8.244 14.141 15.353 1.00 65.88 101 ASP A CA 1
ATOM 765 C C . ASP A 1 101 ? 7.008 13.997 16.268 1.00 65.88 101 ASP A C 1
ATOM 767 O O . ASP A 1 101 ? 7.115 13.563 17.415 1.00 65.88 101 ASP A O 1
ATOM 771 N N . TYR A 1 102 ? 5.819 14.393 15.802 1.00 62.47 102 TYR A N 1
ATOM 772 C CA . TYR A 1 102 ? 4.569 14.269 16.561 1.00 62.47 102 TYR A CA 1
ATOM 773 C C . TYR A 1 102 ? 3.935 12.867 16.502 1.00 62.47 102 TYR A C 1
ATOM 775 O O . TYR A 1 102 ? 2.977 12.613 17.232 1.00 62.47 102 TYR A O 1
ATOM 783 N N . MET A 1 103 ? 4.442 11.976 15.647 1.00 59.78 103 MET A N 1
ATOM 784 C CA . MET A 1 103 ? 4.047 10.565 15.535 1.00 59.78 103 MET A CA 1
ATOM 785 C C . MET A 1 103 ? 5.089 9.618 16.146 1.00 59.78 103 MET A C 1
ATOM 787 O O . MET A 1 103 ? 4.778 8.449 16.371 1.00 59.78 103 MET A O 1
ATOM 791 N N . SER A 1 104 ? 6.294 10.102 16.467 1.00 56.06 104 SER A N 1
ATOM 792 C CA . SER A 1 104 ? 7.328 9.295 17.116 1.00 56.06 104 SER A CA 1
ATOM 793 C C . SER A 1 104 ? 6.936 8.990 18.571 1.00 56.06 104 SER A C 1
ATOM 795 O O . SER A 1 104 ? 6.514 9.893 19.305 1.00 56.06 104 SER A O 1
ATOM 797 N N . PRO A 1 105 ? 7.066 7.736 19.044 1.00 50.94 105 PRO A N 1
ATOM 798 C CA . PRO A 1 105 ? 6.801 7.399 20.435 1.00 50.94 105 PRO A CA 1
ATOM 799 C C . PRO A 1 105 ? 7.756 8.195 21.328 1.00 50.94 105 PRO A C 1
ATOM 801 O O . PRO A 1 105 ? 8.962 7.957 21.361 1.00 50.94 105 PRO A O 1
ATOM 804 N N . THR A 1 106 ? 7.215 9.171 22.059 1.00 49.03 106 THR A N 1
ATOM 805 C CA . THR A 1 106 ? 7.981 9.991 22.999 1.00 49.03 106 THR A CA 1
ATOM 806 C C . THR A 1 106 ? 8.476 9.114 24.147 1.00 49.03 106 THR A C 1
ATOM 808 O O . THR A 1 106 ? 7.813 8.920 25.166 1.00 49.03 106 THR A O 1
ATOM 811 N N . LEU A 1 107 ? 9.684 8.570 23.998 1.00 47.09 107 LEU A N 1
ATOM 812 C CA . LEU A 1 107 ? 10.436 7.953 25.082 1.00 47.09 107 LEU A CA 1
ATOM 813 C C . LEU A 1 107 ? 10.858 9.043 26.076 1.00 47.09 107 LEU A C 1
ATOM 815 O O . LEU A 1 107 ? 12.013 9.456 26.072 1.00 47.09 107 LEU A O 1
ATOM 819 N N . SER A 1 108 ? 9.9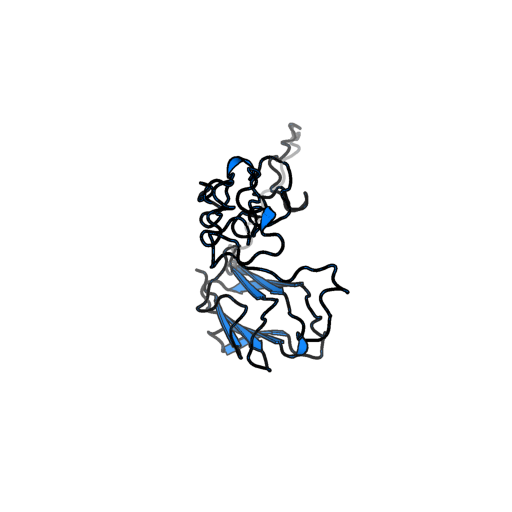30 9.543 26.902 1.00 54.62 108 SER A N 1
ATOM 820 C CA . SER A 1 108 ? 10.175 10.044 28.269 1.00 54.62 108 SER A CA 1
ATOM 821 C C . SER A 1 108 ? 8.927 10.698 28.882 1.00 54.62 108 SER A C 1
ATOM 823 O O . SER A 1 108 ? 8.603 11.838 28.547 1.00 54.62 108 SER A O 1
ATOM 825 N N . PRO A 1 109 ? 8.281 10.083 29.888 1.00 49.34 109 PRO A N 1
ATOM 826 C CA . PRO A 1 109 ? 7.532 10.846 30.875 1.00 49.34 109 PRO A CA 1
ATOM 827 C C . PRO A 1 109 ? 8.520 11.582 31.793 1.00 49.34 109 PRO A C 1
ATOM 829 O O . PRO A 1 109 ? 9.269 10.966 32.555 1.00 49.34 109 PRO A O 1
ATOM 832 N N . THR A 1 110 ? 8.525 12.914 31.759 1.00 52.44 110 THR A N 1
ATOM 833 C CA . THR A 1 110 ? 9.283 13.728 32.718 1.00 52.44 110 THR A CA 1
ATOM 834 C C . THR A 1 110 ? 8.616 13.618 34.090 1.00 52.44 110 THR A C 1
ATOM 836 O O . THR A 1 110 ? 7.683 14.356 34.408 1.00 52.44 110 THR A O 1
ATOM 839 N N . PHE A 1 111 ? 9.069 12.678 34.921 1.00 54.19 111 PHE A N 1
ATOM 840 C CA . PHE A 1 111 ? 8.684 12.628 36.331 1.00 54.19 111 PHE A CA 1
ATOM 841 C C . PHE A 1 111 ? 9.113 13.931 37.015 1.00 54.19 111 PHE A C 1
ATOM 843 O O . PHE A 1 111 ? 10.291 14.156 37.292 1.00 54.19 111 PHE A O 1
ATOM 850 N N . SER A 1 112 ? 8.146 14.802 37.300 1.00 60.25 112 SER A N 1
ATOM 851 C CA . SER A 1 112 ? 8.373 15.974 38.139 1.00 60.25 112 SER A CA 1
ATOM 852 C C . SER A 1 112 ? 8.467 15.526 39.598 1.00 60.25 112 SER A C 1
ATOM 854 O O . SER A 1 112 ? 7.475 15.127 40.205 1.00 60.25 112 SER A O 1
ATOM 856 N N . LEU A 1 113 ? 9.671 15.589 40.172 1.00 53.75 113 LEU A N 1
ATOM 857 C CA . LEU A 1 113 ? 9.948 15.349 41.596 1.00 53.75 113 LEU A CA 1
ATOM 858 C C . LEU A 1 113 ? 9.505 16.534 42.478 1.00 53.75 113 LEU A C 1
ATOM 860 O O . LEU A 1 113 ? 10.243 16.980 43.357 1.00 53.75 113 LEU A O 1
ATOM 864 N N . ALA A 1 114 ? 8.306 17.068 42.255 1.00 64.44 114 ALA A N 1
ATOM 865 C CA . ALA A 1 114 ? 7.715 18.045 43.158 1.00 64.44 114 ALA A CA 1
ATOM 866 C C . ALA A 1 114 ? 6.879 17.307 44.222 1.00 64.44 114 ALA A C 1
ATOM 868 O O . ALA A 1 114 ? 5.889 16.661 43.875 1.00 64.44 114 ALA A O 1
ATOM 869 N N . PRO A 1 115 ? 7.230 17.374 45.520 1.00 55.84 115 PRO A N 1
ATOM 870 C CA . PRO A 1 115 ? 6.385 16.815 46.566 1.00 55.84 115 PRO A CA 1
ATOM 871 C C . PRO A 1 115 ? 5.088 17.630 46.671 1.00 55.84 115 PRO A C 1
ATOM 873 O O . PRO A 1 115 ? 5.106 18.801 47.054 1.00 55.84 115 PRO A O 1
ATOM 876 N N . SER A 1 116 ? 3.948 17.009 46.359 1.00 59.69 116 SER A N 1
ATOM 877 C CA . SER A 1 116 ? 2.636 17.574 46.681 1.00 59.69 116 SER A CA 1
ATOM 878 C C . SER A 1 116 ? 2.438 17.557 48.192 1.00 59.69 116 SER A C 1
ATOM 880 O O . SER A 1 116 ? 2.268 16.511 48.820 1.00 59.69 116 SER A O 1
ATOM 882 N N . ILE A 1 117 ? 2.478 18.746 48.783 1.00 60.50 117 ILE A N 1
ATOM 883 C CA . ILE A 1 117 ? 2.191 18.973 50.193 1.00 60.50 117 ILE A CA 1
ATOM 884 C C . ILE A 1 117 ? 0.702 18.681 50.407 1.00 60.50 117 ILE A C 1
ATOM 886 O O . ILE A 1 117 ? -0.168 19.382 49.897 1.00 60.50 117 ILE A O 1
ATOM 890 N N . SER A 1 118 ? 0.433 17.599 51.135 1.00 64.19 118 SER A N 1
ATOM 891 C CA . SER A 1 118 ? -0.896 17.155 51.545 1.00 64.19 118 SER A CA 1
ATOM 892 C C . SER A 1 118 ? -1.570 18.199 52.437 1.00 64.19 118 SER A C 1
ATOM 894 O O . SER A 1 118 ? -1.005 18.606 53.456 1.00 64.19 118 SER A O 1
ATOM 896 N N . ALA A 1 119 ? -2.788 18.605 52.075 1.00 50.16 119 ALA A N 1
ATOM 897 C CA . ALA A 1 119 ? -3.649 19.415 52.923 1.00 50.16 119 ALA A CA 1
ATOM 898 C C . ALA A 1 119 ? -5.069 18.831 53.004 1.00 50.16 119 ALA A C 1
ATOM 900 O O . ALA A 1 119 ? -5.823 18.842 52.037 1.00 50.16 119 ALA A O 1
ATOM 901 N N . ALA A 1 120 ? -5.399 18.440 54.238 1.00 62.16 120 ALA A N 1
ATOM 902 C CA . ALA A 1 120 ? -6.715 18.341 54.871 1.00 62.16 120 ALA A CA 1
ATOM 903 C C . ALA A 1 120 ? -7.655 17.157 54.520 1.00 62.16 120 ALA A C 1
ATOM 905 O O . ALA A 1 120 ? -7.814 16.779 53.362 1.00 62.16 120 ALA A O 1
ATOM 906 N N . PRO A 1 121 ? -8.336 16.589 55.541 1.00 57.19 121 PRO A N 1
ATOM 907 C CA . PRO A 1 121 ? -9.248 15.467 55.378 1.00 57.19 121 PRO A CA 1
ATOM 908 C C . PRO A 1 121 ? -10.616 15.964 54.904 1.00 57.19 121 PRO A C 1
ATOM 910 O O . PRO A 1 121 ? -11.247 16.804 55.547 1.00 57.19 121 PRO A O 1
ATOM 913 N N . THR A 1 122 ? -11.092 15.422 53.788 1.00 58.16 122 THR A N 1
ATOM 914 C CA . THR A 1 122 ? -12.460 15.626 53.305 1.00 58.16 122 THR A CA 1
ATOM 915 C C . THR A 1 122 ? -13.300 14.368 53.531 1.00 58.16 122 THR A C 1
ATOM 917 O O . THR A 1 122 ? -12.801 13.247 53.549 1.00 58.16 122 THR A O 1
ATOM 920 N N . LEU A 1 123 ? -14.573 14.621 53.838 1.00 52.72 123 LEU A N 1
ATOM 921 C CA . LEU A 1 123 ? -15.607 13.729 54.371 1.00 52.72 123 LEU A CA 1
ATOM 922 C C . LEU A 1 123 ? -15.754 12.382 53.632 1.00 52.72 123 LEU A C 1
ATOM 924 O O . LEU A 1 123 ? -15.442 12.297 52.446 1.00 52.72 123 LEU A O 1
ATOM 928 N N . PRO A 1 124 ? -16.300 11.340 54.295 1.00 66.44 124 PRO A N 1
ATOM 929 C CA . PRO A 1 124 ? -16.542 10.054 53.650 1.00 66.44 124 PRO A CA 1
ATOM 930 C C . PRO A 1 124 ? -17.496 10.209 52.451 1.00 66.44 124 PRO A C 1
ATOM 932 O O . PRO A 1 124 ? -18.553 10.836 52.594 1.00 66.44 124 PRO A O 1
ATOM 935 N N . PRO A 1 125 ? -17.175 9.628 51.282 1.00 56.81 125 PRO A N 1
ATOM 936 C CA . PRO A 1 125 ? -18.091 9.622 50.158 1.00 56.81 125 PRO A CA 1
ATOM 937 C C . PRO A 1 125 ? -19.308 8.744 50.471 1.00 56.81 125 PRO A C 1
ATOM 939 O O . PRO A 1 125 ? -19.212 7.598 50.909 1.00 56.81 125 PRO A O 1
ATOM 942 N N . LYS A 1 126 ? -20.478 9.330 50.226 1.00 60.19 126 LYS A N 1
ATOM 943 C CA . LYS A 1 126 ? -21.788 8.681 50.167 1.00 60.19 126 LYS A CA 1
ATOM 944 C C . LYS A 1 126 ? -21.735 7.493 49.184 1.00 60.19 126 LYS A C 1
ATOM 946 O O . LYS A 1 126 ? -21.343 7.714 48.038 1.00 60.19 126 LYS A O 1
ATOM 951 N N . PRO A 1 127 ? -22.161 6.270 49.558 1.00 58.16 127 PRO A N 1
ATOM 952 C CA . PRO A 1 127 ? -22.151 5.141 48.635 1.00 58.16 127 PRO A CA 1
ATOM 953 C C . PRO A 1 127 ? -23.221 5.383 47.573 1.00 58.16 127 PRO A C 1
ATOM 955 O O . PRO A 1 127 ? -24.415 5.365 47.873 1.00 58.16 127 PRO A O 1
ATOM 958 N N . THR A 1 128 ? -22.804 5.680 46.344 1.00 51.97 128 THR A N 1
ATOM 959 C CA . THR A 1 128 ? -23.747 5.945 45.257 1.00 51.97 128 THR A CA 1
ATOM 960 C C . THR A 1 128 ? -23.230 5.350 43.957 1.00 51.97 128 THR A C 1
ATOM 962 O O . THR A 1 128 ? -22.168 5.735 43.486 1.00 51.97 128 THR A O 1
ATOM 965 N N . ALA A 1 129 ? -24.058 4.452 43.423 1.00 51.09 129 ALA A N 1
ATOM 966 C CA . ALA A 1 129 ? -23.975 3.731 42.159 1.00 51.09 129 ALA A CA 1
ATOM 967 C C . ALA A 1 129 ? -22.864 2.674 42.043 1.00 51.09 129 ALA A C 1
ATOM 969 O O . ALA A 1 129 ? -21.669 2.937 42.082 1.00 51.09 129 ALA A O 1
ATOM 970 N N . TRP A 1 130 ? -23.335 1.439 41.907 1.00 51.62 130 TRP A N 1
ATOM 971 C CA . TRP A 1 130 ? -22.601 0.272 41.442 1.00 51.62 130 TRP A CA 1
ATOM 972 C C . TRP A 1 130 ? -22.133 0.546 40.004 1.00 51.62 130 TRP A C 1
ATOM 974 O O . TRP A 1 130 ? -22.779 1.361 39.340 1.00 51.62 130 TRP A O 1
ATOM 984 N N . PRO A 1 131 ? -21.057 -0.091 39.510 1.00 48.78 131 PRO A N 1
ATOM 985 C CA . PRO A 1 131 ? -20.628 0.108 38.133 1.00 48.78 131 PRO A CA 1
ATOM 986 C C . PRO A 1 131 ? -21.773 -0.312 37.212 1.00 48.78 131 PRO A C 1
ATOM 988 O O . PRO A 1 131 ? -22.126 -1.489 37.133 1.00 48.78 131 PRO A O 1
ATOM 991 N N . THR A 1 132 ? -22.400 0.670 36.569 1.00 48.66 132 THR A N 1
ATOM 992 C CA . THR A 1 132 ? -23.163 0.434 35.352 1.00 48.66 132 THR A CA 1
ATOM 993 C C . THR A 1 132 ? -22.163 -0.167 34.383 1.00 48.66 132 THR A C 1
ATOM 995 O O . THR A 1 132 ? -21.096 0.412 34.193 1.00 48.66 132 THR A O 1
ATOM 998 N N . THR A 1 133 ? -22.464 -1.358 33.879 1.00 48.25 133 THR A N 1
ATOM 999 C CA . THR A 1 133 ? -21.678 -2.080 32.884 1.00 48.25 133 THR A CA 1
ATOM 1000 C C . THR A 1 133 ? -21.240 -1.089 31.808 1.00 48.25 133 THR A C 1
ATOM 1002 O O . THR A 1 133 ? -22.086 -0.619 31.051 1.00 48.25 133 THR A O 1
ATOM 1005 N N . GLU A 1 134 ? -19.960 -0.701 31.786 1.00 58.47 134 GLU A N 1
ATOM 1006 C CA . GLU A 1 134 ? -19.406 -0.087 30.586 1.00 58.47 134 GLU A CA 1
ATOM 1007 C C . GLU A 1 134 ? -19.556 -1.154 29.514 1.00 58.47 134 GLU A C 1
ATOM 1009 O O . GLU A 1 134 ? -18.973 -2.237 29.618 1.00 58.47 134 GLU A O 1
ATOM 1014 N N . GLU A 1 135 ? -20.429 -0.897 28.544 1.00 61.31 135 GLU A N 1
ATOM 1015 C CA . GLU A 1 135 ? -20.379 -1.616 27.285 1.00 61.31 135 GLU A CA 1
ATOM 1016 C C . GLU A 1 135 ? -18.951 -1.478 26.793 1.00 61.31 135 GLU A C 1
ATOM 1018 O O . GLU A 1 135 ? -18.481 -0.384 26.489 1.00 61.31 135 GLU A O 1
ATOM 1023 N N . SER A 1 136 ? -18.234 -2.595 26.829 1.00 70.94 136 SER A N 1
ATOM 1024 C CA . SER A 1 136 ? -16.891 -2.664 26.303 1.00 70.94 136 SER A CA 1
ATOM 1025 C C . SER A 1 136 ? -16.990 -2.175 24.857 1.00 70.94 136 SER A C 1
ATOM 1027 O O . SER A 1 136 ? -17.765 -2.716 24.059 1.00 70.94 136 SER A O 1
ATOM 1029 N N . ALA A 1 137 ? -16.244 -1.126 24.524 1.00 82.19 137 ALA A N 1
ATOM 1030 C CA . ALA A 1 137 ? -16.313 -0.438 23.241 1.00 82.19 137 ALA A CA 1
ATOM 1031 C C . ALA A 1 137 ? -14.994 -0.638 22.483 1.00 82.19 137 ALA A C 1
ATOM 1033 O O . ALA A 1 137 ? -13.930 -0.476 23.073 1.00 82.19 137 ALA A O 1
ATOM 1034 N N . VAL A 1 138 ? -15.077 -1.039 21.217 1.00 88.56 138 VAL A N 1
ATOM 1035 C CA . VAL A 1 138 ? -13.954 -1.356 20.329 1.00 88.56 138 VAL A CA 1
ATOM 1036 C C . VAL A 1 138 ? -13.640 -0.139 19.468 1.00 88.56 138 VAL A C 1
ATOM 1038 O O . VAL A 1 138 ? -14.524 0.373 18.779 1.00 88.56 138 VAL A O 1
ATOM 1041 N N . ASN A 1 139 ? -12.391 0.304 19.460 1.00 90.75 139 ASN A N 1
ATOM 1042 C CA . ASN A 1 139 ? -11.913 1.363 18.584 1.00 90.75 139 ASN A CA 1
ATOM 1043 C C . ASN A 1 139 ? -11.606 0.800 17.200 1.00 90.75 139 ASN A C 1
ATOM 1045 O O . ASN A 1 139 ? -10.799 -0.121 17.054 1.00 90.75 139 ASN A O 1
ATOM 1049 N N . VAL A 1 140 ? -12.222 1.395 16.184 1.00 94.00 140 VAL A N 1
ATOM 1050 C CA . VAL A 1 140 ? -11.996 1.041 14.785 1.00 94.00 140 VAL A CA 1
ATOM 1051 C C . VAL A 1 140 ? -11.529 2.267 14.019 1.00 94.00 140 VAL A C 1
ATOM 1053 O O . VAL A 1 140 ? -12.105 3.347 14.154 1.00 94.00 140 VAL A O 1
ATOM 1056 N N . VAL A 1 141 ? -10.495 2.085 13.203 1.00 94.81 141 VAL A N 1
ATOM 1057 C CA . VAL A 1 141 ? -10.007 3.092 12.257 1.00 94.81 141 VAL A CA 1
ATOM 1058 C C . VAL A 1 141 ? -10.183 2.550 10.849 1.00 94.81 141 VAL A C 1
ATOM 1060 O O . VAL A 1 141 ? -9.723 1.450 10.544 1.00 94.81 141 VAL A O 1
ATOM 1063 N N . PHE A 1 142 ? -10.853 3.318 10.001 1.00 94.19 142 PHE A N 1
ATOM 1064 C CA . PHE A 1 142 ? -10.994 3.042 8.579 1.00 94.19 142 PHE A CA 1
ATOM 1065 C C . PHE A 1 142 ? -10.216 4.087 7.787 1.00 94.19 142 PHE A C 1
ATOM 1067 O O . PHE A 1 142 ? -10.518 5.276 7.851 1.00 94.19 142 PHE A O 1
ATOM 1074 N N . GLU A 1 143 ? -9.218 3.630 7.044 1.00 94.88 143 GLU A N 1
ATOM 1075 C CA . GLU A 1 143 ? -8.399 4.456 6.167 1.00 94.88 143 GLU A CA 1
ATOM 1076 C C . GLU A 1 143 ? -8.786 4.211 4.714 1.00 94.88 143 GLU A C 1
ATOM 1078 O O . GLU A 1 143 ? -8.954 3.062 4.302 1.00 94.88 143 GLU A O 1
ATOM 1083 N N . LEU A 1 144 ? -8.858 5.283 3.932 1.00 94.12 144 LEU A N 1
ATOM 1084 C CA . LEU A 1 144 ? -9.119 5.257 2.499 1.00 94.12 144 LEU A CA 1
ATOM 1085 C C . LEU A 1 144 ? -8.173 6.234 1.804 1.00 94.12 144 LEU A C 1
ATOM 1087 O O . LEU A 1 144 ? -8.268 7.438 2.014 1.00 94.12 144 LEU A O 1
ATOM 1091 N N . LEU A 1 145 ? -7.292 5.728 0.953 1.00 94.00 145 LEU A N 1
ATOM 1092 C CA . LEU A 1 145 ? -6.614 6.516 -0.067 1.00 94.00 145 LEU A CA 1
ATOM 1093 C C . LEU A 1 145 ? -7.348 6.279 -1.383 1.00 94.00 145 LEU A C 1
ATOM 1095 O O . LEU A 1 145 ? -7.359 5.153 -1.870 1.00 94.00 145 LEU A O 1
ATOM 1099 N N . THR A 1 146 ? -7.972 7.310 -1.938 1.00 92.06 146 THR A N 1
ATOM 1100 C CA . THR A 1 146 ? -8.637 7.217 -3.245 1.00 92.06 146 THR A CA 1
ATOM 1101 C C . THR A 1 146 ? -7.624 7.180 -4.388 1.00 92.06 146 THR A C 1
ATOM 1103 O O . THR A 1 146 ? -6.457 7.531 -4.211 1.00 92.06 146 THR A O 1
ATOM 1106 N N . ASP A 1 147 ? -8.064 6.770 -5.575 1.00 89.56 147 ASP A N 1
ATOM 1107 C CA . ASP A 1 147 ? -7.283 6.857 -6.807 1.00 89.56 147 ASP A CA 1
ATOM 1108 C C . ASP A 1 147 ? -7.713 8.067 -7.660 1.00 89.56 147 ASP A C 1
ATOM 1110 O O . ASP A 1 147 ? -8.217 9.069 -7.144 1.00 89.56 147 ASP A O 1
ATOM 1114 N N . ALA A 1 148 ? -7.463 8.017 -8.970 1.00 90.44 148 ALA A N 1
ATOM 1115 C CA . ALA A 1 148 ? -7.856 9.067 -9.905 1.00 90.44 148 ALA A CA 1
ATOM 1116 C C . ALA A 1 148 ? -9.376 9.132 -10.174 1.00 90.44 148 ALA A C 1
ATOM 1118 O O . ALA A 1 148 ? -9.828 10.110 -10.779 1.00 90.44 148 ALA A O 1
ATOM 1119 N N . TYR A 1 149 ? -10.160 8.136 -9.738 1.00 88.56 149 TYR A N 1
ATOM 1120 C CA . TYR A 1 149 ? -11.596 8.011 -10.004 1.00 88.56 149 TYR A CA 1
ATOM 1121 C C . TYR A 1 149 ? -12.421 7.798 -8.715 1.00 88.56 149 TYR A C 1
ATOM 1123 O O . TYR A 1 149 ? -13.291 6.935 -8.641 1.00 88.56 149 TYR A O 1
ATOM 1131 N N . PRO A 1 150 ? -12.278 8.684 -7.712 1.00 88.81 150 PRO A N 1
ATOM 1132 C CA . PRO A 1 150 ? -12.933 8.543 -6.405 1.00 88.81 150 PRO A CA 1
ATOM 1133 C C . PRO A 1 150 ? -14.470 8.536 -6.458 1.00 88.81 150 PRO A C 1
ATOM 1135 O O . PRO A 1 150 ? -15.122 8.107 -5.513 1.00 88.81 150 PRO A O 1
ATOM 1138 N N . HIS A 1 151 ? -15.060 9.052 -7.540 1.00 85.62 151 HIS A N 1
ATOM 1139 C CA . HIS A 1 151 ? -16.509 9.142 -7.725 1.00 85.62 151 HIS A CA 1
ATOM 1140 C C . HIS A 1 151 ? -17.163 7.784 -8.000 1.00 85.62 151 HIS A C 1
ATOM 1142 O O . HIS A 1 151 ? -18.386 7.677 -7.941 1.00 85.62 151 HIS A O 1
ATOM 1148 N N . GLU A 1 152 ? -16.359 6.768 -8.307 1.00 89.31 152 GLU A N 1
ATOM 1149 C CA . GLU A 1 152 ? -16.800 5.387 -8.488 1.00 89.31 152 GLU A CA 1
ATOM 1150 C C . GLU A 1 152 ? -16.842 4.656 -7.137 1.00 89.31 152 GLU A C 1
ATOM 1152 O O . GLU A 1 152 ? -17.473 3.604 -7.014 1.00 89.31 152 GLU A O 1
ATOM 1157 N N . ASN A 1 153 ? -16.237 5.247 -6.097 1.00 89.50 153 ASN A N 1
ATOM 1158 C CA . ASN A 1 153 ? -16.090 4.630 -4.793 1.00 89.50 153 ASN A CA 1
ATOM 1159 C C . ASN A 1 153 ? -17.197 5.057 -3.815 1.00 89.50 153 ASN A C 1
ATOM 1161 O O . ASN A 1 153 ? -17.528 6.234 -3.662 1.00 89.50 153 ASN A O 1
ATOM 1165 N N . ARG A 1 154 ? -17.727 4.089 -3.068 1.00 92.31 154 ARG A N 1
ATOM 1166 C CA . ARG A 1 154 ? -18.580 4.319 -1.887 1.00 92.31 154 ARG A CA 1
ATOM 1167 C C . ARG A 1 154 ? -18.319 3.233 -0.853 1.00 92.31 154 ARG A C 1
ATOM 1169 O O . ARG A 1 154 ? -17.866 2.149 -1.209 1.00 92.31 154 ARG A O 1
ATOM 1176 N N . TRP A 1 155 ? -18.649 3.479 0.408 1.00 93.62 155 TRP A N 1
ATOM 1177 C CA . TRP A 1 155 ? -18.484 2.462 1.448 1.00 93.62 155 TRP A CA 1
ATOM 1178 C C . TRP A 1 155 ? -19.588 2.512 2.496 1.00 93.62 155 TRP A C 1
ATOM 1180 O O . TRP A 1 155 ? -20.205 3.553 2.732 1.00 93.62 155 TRP A O 1
ATOM 1190 N N . GLU A 1 156 ? -19.808 1.381 3.154 1.00 94.62 156 GLU A N 1
ATOM 1191 C CA . GLU A 1 156 ? -20.733 1.251 4.277 1.00 94.62 156 GLU A CA 1
ATOM 1192 C C . GLU A 1 156 ? -20.166 0.334 5.361 1.00 94.62 156 GLU A C 1
ATOM 1194 O O . GLU A 1 156 ? -19.369 -0.560 5.089 1.00 94.62 156 GLU A O 1
ATOM 1199 N N . LEU A 1 157 ? -20.584 0.570 6.599 1.00 94.75 157 LEU A N 1
ATOM 1200 C CA . LEU A 1 157 ? -20.307 -0.248 7.769 1.00 94.75 157 LEU A CA 1
ATOM 1201 C C . LEU A 1 157 ? -21.642 -0.723 8.340 1.00 94.75 157 LEU A C 1
ATOM 1203 O O . LEU A 1 157 ? -22.456 0.100 8.769 1.00 94.75 157 LEU A O 1
ATOM 1207 N N . VAL A 1 158 ? -21.847 -2.035 8.363 1.00 91.75 158 VAL A N 1
ATOM 1208 C CA . VAL A 1 158 ? -23.093 -2.687 8.782 1.00 91.75 158 VAL A CA 1
ATOM 1209 C C . VAL A 1 158 ? -22.874 -3.450 10.086 1.00 91.75 158 VAL A C 1
ATOM 1211 O O . VAL A 1 158 ? -21.833 -4.074 10.270 1.00 91.75 158 VAL A O 1
ATOM 1214 N N . ASP A 1 159 ? -23.842 -3.380 10.999 1.00 90.00 159 ASP A N 1
ATOM 1215 C CA . ASP A 1 159 ? -23.980 -4.306 12.128 1.00 90.00 159 ASP A CA 1
ATOM 1216 C C . ASP A 1 159 ? -24.678 -5.579 11.637 1.00 90.00 159 ASP A C 1
ATOM 1218 O O . ASP A 1 159 ? -25.873 -5.559 11.333 1.00 90.00 159 ASP A O 1
ATOM 1222 N N . ASP A 1 160 ? -23.947 -6.692 11.586 1.00 86.00 160 ASP A N 1
ATOM 1223 C CA . ASP A 1 160 ? -24.434 -7.958 11.031 1.00 86.00 160 ASP A CA 1
ATOM 1224 C C . ASP A 1 160 ? -25.533 -8.595 11.902 1.00 86.00 160 ASP A C 1
ATOM 1226 O O . ASP A 1 160 ? -26.308 -9.430 11.429 1.00 86.00 160 ASP A O 1
ATOM 1230 N N . ALA A 1 161 ? -25.612 -8.237 13.191 1.00 81.44 161 ALA A N 1
ATOM 1231 C CA . ALA A 1 161 ? -26.628 -8.773 14.093 1.00 81.44 161 ALA A CA 1
ATOM 1232 C C . ALA A 1 161 ? -28.001 -8.136 13.846 1.00 81.44 161 ALA A C 1
ATOM 1234 O O . ALA A 1 161 ? -29.032 -8.790 14.043 1.00 81.44 161 ALA A O 1
ATOM 1235 N N . THR A 1 162 ? -28.017 -6.865 13.442 1.00 88.12 162 THR A N 1
ATOM 1236 C CA . THR A 1 162 ? -29.247 -6.093 13.223 1.00 88.12 162 THR A CA 1
ATOM 1237 C C . THR A 1 162 ? -29.528 -5.785 11.755 1.00 88.12 162 THR A C 1
ATOM 1239 O O . THR A 1 162 ? -30.644 -5.366 11.450 1.00 88.12 162 THR A O 1
ATOM 1242 N N . ASP A 1 163 ? -28.561 -6.030 10.867 1.00 83.62 163 ASP A N 1
ATOM 1243 C CA . ASP A 1 163 ? -28.583 -5.658 9.448 1.00 83.62 163 ASP A CA 1
ATOM 1244 C C . ASP A 1 163 ? -28.803 -4.145 9.258 1.00 83.62 163 ASP A C 1
ATOM 1246 O O . ASP A 1 163 ? -29.569 -3.692 8.406 1.00 83.62 163 ASP A O 1
ATOM 1250 N N . THR A 1 164 ? -28.185 -3.339 10.130 1.00 88.00 164 THR A N 1
ATOM 1251 C CA . THR A 1 164 ? -28.312 -1.875 10.101 1.00 88.00 164 THR A CA 1
ATOM 1252 C C . THR A 1 164 ? -27.009 -1.200 9.706 1.00 88.00 164 THR A C 1
ATOM 1254 O O . THR A 1 164 ? -25.932 -1.560 10.175 1.00 88.00 164 THR A O 1
ATOM 1257 N N . VAL A 1 165 ? -27.112 -0.179 8.850 1.00 91.00 165 VAL A N 1
ATOM 1258 C CA . VAL A 1 165 ? -25.974 0.665 8.474 1.00 91.00 165 VAL A CA 1
ATOM 1259 C C . VAL A 1 165 ? -25.625 1.570 9.653 1.00 91.00 165 VAL A C 1
ATOM 1261 O O . VAL A 1 165 ? -26.381 2.475 10.010 1.00 91.00 165 VAL A O 1
ATOM 1264 N N . VAL A 1 166 ? -24.465 1.320 10.254 1.00 91.44 166 VAL A N 1
ATOM 1265 C CA . VAL A 1 166 ? -23.899 2.110 11.354 1.00 91.44 166 VAL A CA 1
ATOM 1266 C C . VAL A 1 166 ? -23.346 3.425 10.817 1.00 91.44 166 VAL A C 1
ATOM 1268 O O . VAL A 1 166 ? -23.565 4.483 11.409 1.00 91.44 166 VAL A O 1
ATOM 1271 N N . LYS A 1 167 ? -22.637 3.357 9.687 1.00 90.81 167 LYS A N 1
ATOM 1272 C CA . LYS A 1 167 ? -22.107 4.505 8.948 1.00 90.81 167 LYS A CA 1
ATOM 1273 C C . LYS A 1 167 ? -21.960 4.175 7.471 1.00 90.81 167 LYS A C 1
ATOM 1275 O O . LYS A 1 167 ? -21.732 3.027 7.115 1.00 90.81 167 LYS A O 1
ATOM 1280 N N . SER A 1 168 ? -22.017 5.192 6.627 1.00 91.44 168 SER A N 1
ATOM 1281 C CA . SER A 1 168 ? -21.721 5.060 5.206 1.00 91.44 168 SER A CA 1
ATOM 1282 C C . SER A 1 168 ? -21.228 6.375 4.624 1.00 91.44 168 SER A C 1
ATOM 1284 O O . SER A 1 168 ? -21.336 7.443 5.240 1.00 91.44 168 SER A O 1
ATOM 1286 N N . LYS A 1 169 ? -20.680 6.278 3.418 1.00 86.25 169 LYS A N 1
ATOM 1287 C CA . LYS A 1 169 ? -20.316 7.400 2.571 1.00 86.25 169 LYS A CA 1
ATOM 1288 C C . LYS A 1 169 ? -20.881 7.159 1.182 1.00 86.25 169 LYS A C 1
ATOM 1290 O O . LYS A 1 169 ? -20.437 6.253 0.483 1.00 86.25 169 LYS A O 1
ATOM 1295 N N . GLU A 1 170 ? -21.819 8.013 0.794 1.00 78.00 170 GLU A N 1
ATOM 1296 C CA . GLU A 1 170 ? -22.417 8.052 -0.538 1.00 78.00 170 GLU A CA 1
ATOM 1297 C C . GLU A 1 170 ? -22.400 9.503 -1.050 1.00 78.00 170 GLU A C 1
ATOM 1299 O O . GLU A 1 170 ? -22.609 10.453 -0.287 1.00 78.00 170 GLU A O 1
ATOM 1304 N N . GLU A 1 171 ? -22.124 9.697 -2.338 1.00 66.44 171 GLU A N 1
ATOM 1305 C CA . GLU A 1 171 ? -22.300 10.996 -3.001 1.00 66.44 171 GLU A CA 1
ATOM 1306 C C . GLU A 1 171 ? -23.783 11.427 -2.946 1.00 66.44 171 GLU A C 1
ATOM 1308 O O . GLU A 1 171 ? -24.660 10.575 -3.110 1.00 66.44 171 GLU A O 1
ATOM 1313 N N . PRO A 1 172 ? -24.121 12.725 -2.748 1.00 52.53 172 PRO A N 1
ATOM 1314 C CA . PRO A 1 172 ? -23.294 13.906 -3.011 1.00 52.53 172 PRO A CA 1
ATOM 1315 C C . PRO A 1 172 ? -22.985 14.752 -1.763 1.00 52.53 172 PRO A C 1
ATOM 1317 O O . PRO A 1 172 ? -22.669 15.936 -1.890 1.00 52.53 172 PRO A O 1
ATOM 1320 N N . GLU A 1 173 ? -23.169 14.218 -0.551 1.00 51.00 173 GLU A N 1
ATOM 1321 C CA . GLU A 1 173 ? -23.173 15.058 0.656 1.00 51.00 173 GLU A CA 1
ATOM 1322 C C . GLU A 1 173 ? -21.806 15.722 0.896 1.00 51.00 173 GLU A C 1
ATOM 1324 O O . GLU A 1 173 ? -21.764 16.891 1.278 1.00 51.00 173 GLU A O 1
ATOM 1329 N N . TYR A 1 174 ? -20.708 15.037 0.539 1.00 62.50 174 TYR A N 1
ATOM 1330 C CA . TYR A 1 174 ? -19.362 15.609 0.398 1.00 62.50 174 TYR A CA 1
ATOM 1331 C C . TYR A 1 174 ? -18.514 14.746 -0.540 1.00 62.50 174 TYR A C 1
ATOM 1333 O O . TYR A 1 174 ? -18.165 13.634 -0.124 1.00 62.50 174 TYR A O 1
ATOM 1341 N N . PRO A 1 175 ? -18.139 15.231 -1.734 1.00 76.56 175 PRO A N 1
ATOM 1342 C CA . PRO A 1 175 ? -17.508 14.363 -2.697 1.00 76.56 175 PRO A CA 1
ATOM 1343 C C . PRO A 1 175 ? -16.124 13.881 -2.288 1.00 76.56 175 PRO A C 1
ATOM 1345 O O . PRO A 1 175 ? -15.346 14.640 -1.697 1.00 76.56 175 PRO A O 1
ATOM 1348 N N . LEU A 1 176 ? -15.822 12.623 -2.604 1.00 83.69 176 LEU A N 1
ATOM 1349 C CA . LEU A 1 176 ? -14.456 12.117 -2.519 1.00 83.69 176 LEU A CA 1
ATOM 1350 C C . LEU A 1 176 ? -13.591 12.811 -3.585 1.00 83.69 176 LEU A C 1
ATOM 1352 O O . LEU A 1 176 ? -14.023 13.074 -4.708 1.00 83.69 176 LEU A O 1
ATOM 1356 N N . VAL A 1 177 ? -12.367 13.154 -3.201 1.00 86.81 177 VAL A N 1
ATOM 1357 C CA . VAL A 1 177 ? -11.381 13.850 -4.035 1.00 86.81 177 VAL A CA 1
ATOM 1358 C C . VAL A 1 177 ? -10.340 12.840 -4.488 1.00 86.81 177 VAL A C 1
ATOM 1360 O O . VAL A 1 177 ? -10.118 11.834 -3.816 1.00 86.81 177 VAL A O 1
ATOM 1363 N N . ASP A 1 178 ? -9.747 13.069 -5.653 1.00 86.25 178 ASP A N 1
ATOM 1364 C CA . ASP A 1 178 ? -8.782 12.161 -6.256 1.00 86.25 178 ASP A CA 1
ATOM 1365 C C . ASP A 1 178 ? -7.484 12.115 -5.443 1.00 86.25 178 ASP A C 1
ATOM 1367 O O . ASP A 1 178 ? -7.059 13.117 -4.863 1.00 86.25 178 ASP A O 1
ATOM 1371 N N . ASN A 1 179 ? -6.862 10.935 -5.378 1.00 82.94 179 ASN A N 1
ATOM 1372 C CA . ASN A 1 179 ? -5.578 10.693 -4.704 1.00 82.94 179 ASN A CA 1
ATOM 1373 C C . ASN A 1 179 ? -5.497 11.280 -3.282 1.00 82.94 179 ASN A C 1
ATOM 1375 O O . ASN A 1 179 ? -4.463 11.807 -2.863 1.00 82.94 179 ASN A O 1
ATOM 1379 N N . THR A 1 180 ? -6.609 11.241 -2.551 1.00 89.38 180 THR A N 1
ATOM 1380 C CA . THR A 1 180 ? -6.770 11.899 -1.256 1.00 89.38 180 THR A CA 1
ATOM 1381 C C . THR A 1 180 ? -6.950 10.859 -0.163 1.00 89.38 180 THR A C 1
ATOM 1383 O O . THR A 1 180 ? -7.695 9.892 -0.307 1.00 89.38 180 THR A O 1
ATOM 1386 N N . PHE A 1 181 ? -6.252 11.075 0.948 1.00 90.56 181 PHE A N 1
ATOM 1387 C CA . PHE A 1 181 ? -6.349 10.233 2.128 1.00 90.56 181 PHE A CA 1
ATOM 1388 C C . PHE A 1 181 ? -7.474 10.701 3.057 1.00 90.56 181 PHE A C 1
ATOM 1390 O O . PHE A 1 181 ? -7.563 11.879 3.412 1.00 90.56 181 PHE A O 1
ATOM 1397 N N . TYR A 1 182 ? -8.283 9.747 3.498 1.00 89.12 182 TYR A N 1
ATOM 1398 C CA . TYR A 1 182 ? -9.352 9.891 4.472 1.00 89.12 182 TYR A CA 1
ATOM 1399 C C . TYR A 1 182 ? -9.123 8.903 5.614 1.00 89.12 182 TYR A C 1
ATOM 1401 O O . TYR A 1 182 ? -8.705 7.768 5.391 1.00 89.12 182 TYR A O 1
ATOM 1409 N N . SER A 1 183 ? -9.435 9.334 6.835 1.00 92.31 183 SER A N 1
ATOM 1410 C CA . SER A 1 183 ? -9.418 8.481 8.020 1.00 92.31 183 SER A CA 1
ATOM 1411 C C . SER A 1 183 ? -10.669 8.733 8.846 1.00 92.31 183 SER A C 1
ATOM 1413 O O . SER A 1 183 ? -10.962 9.868 9.233 1.00 92.31 183 SER A O 1
ATOM 1415 N N . GLU A 1 184 ? -11.413 7.666 9.097 1.00 90.69 184 GLU A N 1
ATOM 1416 C CA . GLU A 1 184 ? -12.630 7.668 9.888 1.00 90.69 184 GLU A CA 1
ATOM 1417 C C . GLU A 1 184 ? -12.429 6.844 11.157 1.00 90.69 184 GLU A C 1
ATOM 1419 O O . GLU A 1 184 ? -11.867 5.749 11.137 1.00 90.69 184 GLU A O 1
ATOM 1424 N N . HIS A 1 185 ? -12.928 7.372 12.271 1.00 91.25 185 HIS A N 1
ATOM 1425 C CA . HIS A 1 185 ? -12.810 6.745 13.581 1.00 91.25 185 HIS A CA 1
ATOM 1426 C C . HIS A 1 185 ? -14.198 6.371 14.103 1.00 91.25 185 HIS A C 1
ATOM 1428 O O . HIS A 1 185 ? -15.108 7.210 14.155 1.00 91.25 185 HIS A O 1
ATOM 1434 N N . PHE A 1 186 ? -14.355 5.112 14.508 1.00 88.62 186 PHE A N 1
ATOM 1435 C CA . PHE A 1 186 ? -15.596 4.569 15.052 1.00 88.62 186 PHE A CA 1
ATOM 1436 C C . PHE A 1 186 ? -15.354 3.908 16.406 1.00 88.62 186 PHE A C 1
ATOM 1438 O O . PHE A 1 186 ? -14.262 3.423 16.703 1.00 88.62 186 PHE A O 1
ATOM 1445 N N . THR A 1 187 ? -16.416 3.844 17.202 1.00 90.75 187 THR A N 1
ATOM 1446 C CA . THR A 1 187 ? -16.460 3.050 18.426 1.00 90.75 187 THR A CA 1
ATOM 1447 C C . THR A 1 187 ? -17.606 2.055 18.289 1.00 90.75 187 THR A C 1
ATOM 1449 O O . THR A 1 187 ? -18.757 2.469 18.158 1.00 90.75 187 THR A O 1
ATOM 1452 N N . LEU A 1 188 ? -17.289 0.761 18.270 1.00 89.94 188 LEU A N 1
ATOM 1453 C CA . LEU A 1 188 ? -18.240 -0.331 18.044 1.00 89.94 188 LEU A CA 1
ATOM 1454 C C . LEU A 1 188 ? -18.456 -1.150 19.317 1.00 89.94 188 LEU A C 1
ATOM 1456 O O . LEU A 1 188 ? -17.626 -1.150 20.220 1.00 89.94 188 LEU A O 1
ATOM 1460 N N . GLN A 1 189 ? -19.572 -1.863 19.411 1.00 87.06 189 GLN A N 1
ATOM 1461 C CA . GLN A 1 189 ? -19.832 -2.736 20.556 1.00 87.06 189 GLN A CA 1
ATOM 1462 C C . GLN A 1 189 ? -18.957 -4.000 20.491 1.00 87.06 189 GLN A C 1
ATOM 1464 O O . GLN A 1 189 ? -18.851 -4.618 19.431 1.00 87.06 189 GLN A O 1
ATOM 1469 N N . HIS A 1 190 ? -18.366 -4.418 21.618 1.00 85.00 190 HIS A N 1
ATOM 1470 C CA . HIS A 1 190 ? -17.683 -5.717 21.696 1.00 85.00 190 HIS A CA 1
ATOM 1471 C C . HIS A 1 190 ? -18.656 -6.873 21.457 1.00 85.00 190 HIS A C 1
ATOM 1473 O O . HIS A 1 190 ? -19.841 -6.797 21.788 1.00 85.00 190 HIS A O 1
ATOM 1479 N N . CYS A 1 191 ? -18.128 -7.982 20.950 1.00 81.38 191 CYS A N 1
ATOM 1480 C CA . CYS A 1 191 ? -18.881 -9.212 20.720 1.00 81.38 191 CYS A CA 1
ATOM 1481 C C . CYS A 1 191 ? -20.071 -9.097 19.764 1.00 81.38 191 CYS A C 1
ATOM 1483 O O . CYS A 1 191 ? -20.979 -9.929 19.799 1.00 81.38 191 CYS A O 1
ATOM 1485 N N . VAL A 1 192 ? -20.018 -8.112 18.870 1.00 86.06 192 VAL A N 1
ATOM 1486 C CA . VAL A 1 192 ? -20.911 -7.955 17.722 1.00 86.06 192 VAL A CA 1
ATOM 1487 C C . VAL A 1 192 ? -20.068 -8.049 16.450 1.00 86.06 192 VAL A C 1
ATOM 1489 O O . VAL A 1 192 ? -18.919 -7.605 16.427 1.00 86.06 192 VAL A O 1
ATOM 1492 N N . TYR A 1 193 ? -20.616 -8.692 15.421 1.00 86.12 193 TYR A N 1
ATOM 1493 C CA . TYR A 1 193 ? -19.996 -8.756 14.102 1.00 86.12 193 TYR A CA 1
ATOM 1494 C C . TYR A 1 193 ? -20.410 -7.529 13.300 1.00 86.12 193 TYR A C 1
ATOM 1496 O O . TYR A 1 193 ? -21.595 -7.202 13.241 1.00 86.12 193 TYR A O 1
ATOM 1504 N N . TYR A 1 194 ? -19.434 -6.872 12.691 1.00 90.56 194 TYR A N 1
ATOM 1505 C CA . TYR A 1 194 ? -19.674 -5.787 11.753 1.00 90.56 194 TYR A CA 1
ATOM 1506 C C . TYR A 1 194 ? -18.976 -6.086 10.439 1.00 90.56 194 TYR A C 1
ATOM 1508 O O . TYR A 1 194 ? -17.882 -6.652 10.433 1.00 90.56 194 TYR A O 1
ATOM 1516 N N . THR A 1 195 ? -19.550 -5.626 9.338 1.00 91.12 195 THR A N 1
ATOM 1517 C CA . THR A 1 195 ? -18.939 -5.743 8.016 1.00 91.12 195 THR A CA 1
ATOM 1518 C C . THR A 1 195 ? -18.775 -4.359 7.406 1.00 91.12 195 THR A C 1
ATOM 1520 O O . THR A 1 195 ? -19.751 -3.634 7.219 1.00 91.12 195 THR A O 1
ATOM 1523 N N . LEU A 1 196 ? -17.529 -3.982 7.105 1.00 93.31 196 LEU A N 1
ATOM 1524 C CA . LEU A 1 196 ? -17.232 -2.815 6.278 1.00 93.31 196 LEU A CA 1
ATOM 1525 C C . LEU A 1 196 ? -17.107 -3.264 4.828 1.00 93.31 196 LEU A C 1
ATOM 1527 O O . LEU A 1 196 ? -16.288 -4.136 4.545 1.00 93.31 196 LEU A O 1
ATOM 1531 N N . THR A 1 197 ? -17.860 -2.642 3.927 1.00 92.56 197 THR A N 1
ATOM 1532 C CA . THR A 1 197 ? -17.824 -2.936 2.492 1.00 92.56 197 THR A CA 1
ATOM 1533 C C . THR A 1 197 ? -17.421 -1.694 1.714 1.00 92.56 197 THR A C 1
ATOM 1535 O O . THR A 1 197 ? -18.054 -0.645 1.837 1.00 92.56 197 THR A O 1
ATOM 1538 N N . MET A 1 198 ? -16.371 -1.823 0.909 1.00 93.62 198 MET A N 1
ATOM 1539 C CA . MET A 1 198 ? -15.967 -0.857 -0.105 1.00 93.62 198 MET A CA 1
ATOM 1540 C C . MET A 1 198 ? -16.549 -1.284 -1.449 1.00 93.62 198 MET A C 1
ATOM 1542 O O . MET A 1 198 ? -16.484 -2.457 -1.804 1.00 93.62 198 MET A O 1
ATOM 1546 N N . TYR A 1 199 ? -17.082 -0.339 -2.208 1.00 92.69 199 TYR A N 1
ATOM 1547 C CA . TYR A 1 199 ? -17.628 -0.565 -3.539 1.00 92.69 199 TYR A CA 1
ATOM 1548 C C . TYR A 1 199 ? -16.912 0.307 -4.554 1.00 92.69 199 TYR A C 1
ATOM 1550 O O . TYR A 1 199 ? -16.608 1.459 -4.257 1.00 92.69 199 TYR A O 1
ATOM 1558 N N . ASP A 1 200 ? -16.753 -0.233 -5.755 1.00 92.75 200 ASP A N 1
ATOM 1559 C CA . ASP A 1 200 ? -16.269 0.473 -6.932 1.00 92.75 200 ASP A CA 1
ATOM 1560 C C . ASP A 1 200 ? -17.207 0.199 -8.125 1.00 92.75 200 ASP A C 1
ATOM 1562 O O . ASP A 1 200 ? -17.539 -0.953 -8.426 1.00 92.75 200 ASP A O 1
ATOM 1566 N N . GLU A 1 20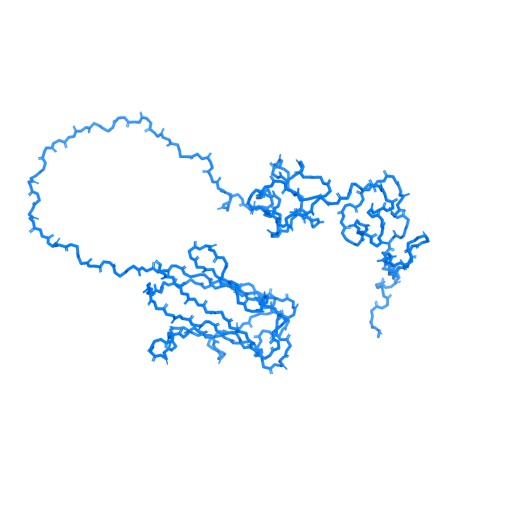1 ? -17.728 1.254 -8.757 1.00 90.38 201 GLU A N 1
ATOM 1567 C CA . GLU A 1 201 ? -18.741 1.139 -9.817 1.00 90.38 201 GLU A CA 1
ATOM 1568 C C . GLU A 1 201 ? -18.159 0.644 -11.149 1.00 90.38 201 GLU A C 1
ATOM 1570 O O . GLU A 1 201 ? -18.830 -0.117 -11.858 1.00 90.38 201 GLU A O 1
ATOM 1575 N N . TYR A 1 202 ? -16.924 1.026 -11.481 1.00 87.62 202 TYR A N 1
ATOM 1576 C CA . TYR A 1 202 ? -16.259 0.587 -12.709 1.00 87.62 202 TYR A CA 1
ATOM 1577 C C . TYR A 1 202 ? -15.851 -0.887 -12.643 1.00 87.62 202 TYR A C 1
ATOM 1579 O O . TYR A 1 202 ? -15.938 -1.621 -13.636 1.00 87.62 202 TYR A O 1
ATOM 1587 N N . GLY A 1 203 ? -15.500 -1.346 -11.444 1.00 89.31 203 GLY A N 1
ATOM 1588 C CA . GLY A 1 203 ? -15.164 -2.722 -11.142 1.00 89.31 203 GLY A CA 1
ATOM 1589 C C . GLY A 1 203 ? -13.694 -3.045 -11.360 1.00 89.31 203 GLY A C 1
ATOM 1590 O O . GLY A 1 203 ? -13.388 -4.186 -11.714 1.00 89.31 203 GLY A O 1
ATOM 1591 N N . ASP A 1 204 ? -12.807 -2.076 -11.167 1.00 87.38 204 ASP A N 1
ATOM 1592 C CA . ASP A 1 204 ? -11.355 -2.266 -11.135 1.00 87.38 204 ASP A CA 1
ATOM 1593 C C . ASP A 1 204 ? -10.745 -1.954 -9.756 1.00 87.38 204 ASP A C 1
ATOM 1595 O O . ASP A 1 204 ? -9.577 -2.264 -9.515 1.00 87.38 204 ASP A O 1
ATOM 1599 N N . GLY A 1 205 ? -11.560 -1.480 -8.810 1.00 91.12 205 GLY A N 1
ATOM 1600 C CA . GLY A 1 205 ? -11.180 -1.267 -7.420 1.00 91.12 205 GLY A CA 1
ATOM 1601 C C . GLY A 1 205 ? -10.604 0.127 -7.202 1.00 91.12 205 GLY A C 1
ATOM 1602 O O . GLY A 1 205 ? -11.195 1.118 -7.601 1.00 91.12 205 GLY A O 1
ATOM 1603 N N . ILE A 1 206 ? -9.472 0.215 -6.502 1.00 91.50 206 ILE A N 1
ATOM 1604 C CA . ILE A 1 206 ? -8.766 1.472 -6.221 1.00 91.50 206 ILE A CA 1
ATOM 1605 C C . ILE A 1 206 ? -7.281 1.261 -6.544 1.00 91.50 206 ILE A C 1
ATOM 1607 O O . ILE A 1 206 ? -6.438 1.117 -5.658 1.00 91.50 206 ILE A O 1
ATOM 1611 N N . ILE A 1 207 ? -6.946 1.169 -7.834 1.00 87.44 207 ILE A N 1
ATOM 1612 C CA . ILE A 1 207 ? -5.663 0.614 -8.317 1.00 87.44 207 ILE A CA 1
ATOM 1613 C C . ILE A 1 207 ? -4.437 1.450 -7.901 1.00 87.44 207 ILE A C 1
ATOM 1615 O O . ILE A 1 207 ? -3.342 0.902 -7.753 1.00 87.44 207 ILE A O 1
ATOM 1619 N N . SER A 1 208 ? -4.594 2.758 -7.674 1.00 87.88 208 SER A N 1
ATOM 1620 C CA . SER A 1 208 ? -3.532 3.627 -7.128 1.00 87.88 208 SER A CA 1
ATOM 1621 C C . SER A 1 208 ? -3.788 4.095 -5.696 1.00 87.88 208 SER A C 1
ATOM 1623 O O . SER A 1 208 ? -3.091 4.981 -5.201 1.00 87.88 208 SER A O 1
ATOM 1625 N N . GLY A 1 209 ? -4.777 3.504 -5.039 1.00 91.19 209 GLY A N 1
ATOM 1626 C CA . GLY A 1 209 ? -5.150 3.796 -3.669 1.00 91.19 209 GLY A CA 1
ATOM 1627 C C . GLY A 1 209 ? -5.353 2.510 -2.881 1.00 91.19 209 GLY A C 1
ATOM 1628 O O . GLY A 1 209 ? -4.826 1.450 -3.227 1.00 91.19 209 GLY A O 1
ATOM 1629 N N . TYR A 1 210 ? -6.055 2.610 -1.764 1.00 93.19 210 TYR A N 1
ATOM 1630 C CA . TYR A 1 210 ? -6.382 1.464 -0.928 1.00 93.19 210 TYR A CA 1
ATOM 1631 C C . TYR A 1 210 ? -7.448 1.826 0.093 1.00 93.19 210 TYR A C 1
ATOM 1633 O O . TYR A 1 210 ? -7.617 2.991 0.446 1.00 93.19 210 TYR A O 1
ATOM 1641 N N . PHE A 1 211 ? -8.048 0.807 0.696 1.00 93.94 211 PHE A N 1
ATOM 1642 C CA . PHE A 1 211 ? -8.664 0.946 2.004 1.00 93.94 211 PHE A CA 1
ATOM 1643 C C . PHE A 1 211 ? -8.099 -0.053 3.018 1.00 93.94 211 PHE A C 1
ATOM 1645 O O . PHE A 1 211 ? -7.634 -1.146 2.677 1.00 93.94 211 PHE A O 1
ATOM 1652 N N . LYS A 1 212 ? -8.098 0.340 4.292 1.00 93.06 212 LYS A N 1
ATOM 1653 C CA . LYS A 1 212 ? -7.626 -0.479 5.414 1.00 93.06 212 LYS A CA 1
ATOM 1654 C C . LYS A 1 212 ? -8.540 -0.290 6.614 1.00 93.06 212 LYS A C 1
ATOM 1656 O O . LYS A 1 212 ? -9.051 0.797 6.854 1.00 93.06 212 LYS A O 1
ATOM 1661 N N . VAL A 1 213 ? -8.707 -1.357 7.387 1.00 93.06 213 VAL A N 1
ATOM 1662 C CA . VAL A 1 213 ? -9.448 -1.340 8.648 1.00 93.06 213 VAL A CA 1
ATOM 1663 C C . VAL A 1 213 ? -8.521 -1.805 9.762 1.00 93.06 213 VAL A C 1
ATOM 1665 O O . VAL A 1 213 ? -7.850 -2.832 9.628 1.00 93.06 213 VAL A O 1
ATOM 1668 N N . PHE A 1 214 ? -8.504 -1.063 10.862 1.00 91.81 214 PHE A N 1
ATOM 1669 C CA . PHE A 1 214 ? -7.759 -1.381 12.072 1.00 91.81 214 PHE A CA 1
ATOM 1670 C C . PHE A 1 214 ? -8.718 -1.496 13.247 1.00 91.81 214 PHE A C 1
ATOM 1672 O O . PHE A 1 214 ? -9.603 -0.659 13.404 1.00 91.81 214 PHE A O 1
ATOM 1679 N N . VAL A 1 215 ? -8.520 -2.509 14.079 1.00 90.44 215 VAL A N 1
ATOM 1680 C CA . VAL A 1 215 ? -9.284 -2.764 15.300 1.00 90.44 215 VAL A CA 1
ATOM 1681 C C . VAL A 1 215 ? -8.301 -2.750 16.457 1.00 90.44 215 VAL A C 1
ATOM 1683 O O . VAL A 1 215 ? -7.344 -3.516 16.448 1.00 90.44 215 VAL A O 1
ATOM 1686 N N . GLU A 1 216 ? -8.485 -1.835 17.409 1.00 89.00 216 GLU A N 1
ATOM 1687 C CA . GLU A 1 216 ? -7.531 -1.604 18.511 1.00 89.00 216 GLU A CA 1
ATOM 1688 C C . GLU A 1 216 ? -6.076 -1.414 18.029 1.00 89.00 216 GLU A C 1
ATOM 1690 O O . GLU A 1 216 ? -5.115 -1.792 18.692 1.00 89.00 216 GLU A O 1
ATOM 1695 N N . GLY A 1 217 ? -5.914 -0.822 16.840 1.00 86.38 217 GLY A N 1
ATOM 1696 C CA . GLY A 1 217 ? -4.614 -0.596 16.202 1.00 86.38 217 GLY A CA 1
ATOM 1697 C C . GLY A 1 217 ? -4.074 -1.775 15.384 1.00 86.38 217 GLY A C 1
ATOM 1698 O O . GLY A 1 217 ? -3.094 -1.603 14.661 1.00 86.38 217 GLY A O 1
ATOM 1699 N N . GLU A 1 218 ? -4.713 -2.946 15.414 1.00 88.62 218 GLU A N 1
ATOM 1700 C CA . GLU A 1 218 ? -4.317 -4.098 14.600 1.00 88.62 218 GLU A CA 1
ATOM 1701 C C . GLU A 1 218 ? -5.062 -4.125 13.263 1.00 88.62 218 GLU A C 1
ATOM 1703 O O . GLU A 1 218 ? -6.287 -4.018 13.210 1.00 88.62 218 GLU A O 1
ATOM 1708 N N . ARG A 1 219 ? -4.333 -4.293 12.150 1.00 87.88 219 ARG A N 1
ATOM 1709 C CA . ARG A 1 219 ? -4.950 -4.362 10.818 1.00 87.88 219 ARG A CA 1
ATOM 1710 C C . ARG A 1 219 ? -5.773 -5.642 10.679 1.00 87.88 219 ARG A C 1
ATOM 1712 O O . ARG A 1 219 ? -5.216 -6.742 10.662 1.00 87.88 219 ARG A O 1
ATOM 1719 N N . VAL A 1 220 ? -7.069 -5.489 10.431 1.00 85.62 220 VAL A N 1
ATOM 1720 C CA . VAL A 1 220 ? -7.939 -6.600 10.052 1.00 85.62 220 VAL A CA 1
ATOM 1721 C C . VAL A 1 220 ? -7.716 -6.897 8.575 1.00 85.62 220 VAL A C 1
ATOM 1723 O O . VAL A 1 220 ? -7.920 -6.048 7.706 1.00 85.62 220 VAL A O 1
ATOM 1726 N N . LYS A 1 221 ? -7.238 -8.106 8.285 1.00 66.94 221 LYS A N 1
ATOM 1727 C CA . LYS A 1 221 ? -7.012 -8.570 6.915 1.00 66.94 221 LYS A CA 1
ATOM 1728 C C . LYS A 1 221 ? -8.197 -9.435 6.491 1.00 66.94 221 LYS A C 1
ATOM 1730 O O . LYS A 1 221 ? -8.423 -10.489 7.080 1.00 66.94 221 LYS A O 1
ATOM 1735 N N . GLY A 1 222 ? -8.947 -8.974 5.492 1.00 63.50 222 GLY A N 1
ATOM 1736 C CA . GLY A 1 222 ? -9.928 -9.793 4.778 1.00 63.50 222 GLY A CA 1
ATOM 1737 C C . GLY A 1 222 ? -9.258 -10.752 3.783 1.00 63.50 222 GLY A C 1
ATOM 1738 O O . GLY A 1 222 ? -8.054 -11.004 3.848 1.00 63.50 222 GLY A O 1
ATOM 1739 N N . PHE A 1 223 ? -10.035 -11.271 2.829 1.00 59.41 223 PHE A N 1
ATOM 1740 C CA . PHE A 1 223 ? -9.517 -12.082 1.712 1.00 59.41 223 PHE A CA 1
ATOM 1741 C C . PHE A 1 223 ? -8.820 -11.256 0.620 1.00 59.41 223 PHE A C 1
ATOM 1743 O O . PHE A 1 223 ? -8.184 -11.822 -0.267 1.00 59.41 223 PHE A O 1
ATOM 1750 N N . SER A 1 224 ? -8.927 -9.935 0.693 1.00 62.84 224 SER A N 1
ATOM 1751 C CA . SER A 1 224 ? -8.383 -8.986 -0.268 1.00 62.84 224 SER A CA 1
ATOM 1752 C C . SER A 1 224 ? -7.337 -8.076 0.381 1.00 62.84 224 SER A C 1
ATOM 1754 O O . SER A 1 224 ? -7.237 -7.957 1.606 1.00 62.84 224 SER A O 1
ATOM 1756 N N . ASN A 1 225 ? -6.504 -7.460 -0.458 1.00 74.38 225 ASN A N 1
ATOM 1757 C CA . ASN A 1 225 ? -5.444 -6.543 -0.049 1.00 74.38 225 ASN A CA 1
ATOM 1758 C C . ASN A 1 225 ? -5.926 -5.092 0.143 1.00 74.38 225 ASN A C 1
ATOM 1760 O O . ASN A 1 225 ? -5.163 -4.302 0.711 1.00 74.38 225 ASN A O 1
ATOM 1764 N N . GLY A 1 226 ? -7.166 -4.784 -0.260 1.00 84.88 226 GLY A N 1
ATOM 1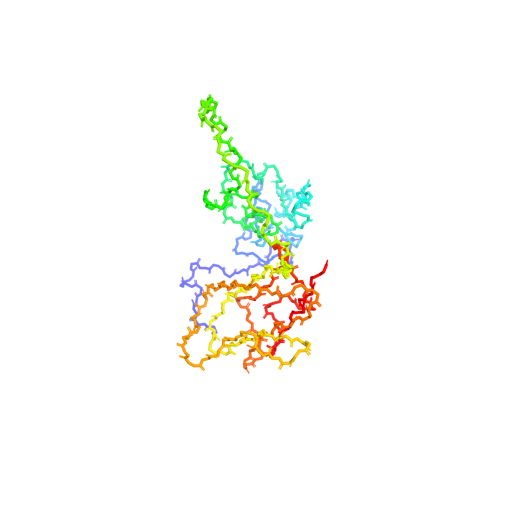765 C CA . GLY A 1 226 ? -7.807 -3.475 -0.134 1.00 84.88 226 GLY A CA 1
ATOM 1766 C C . GLY A 1 226 ? -7.591 -2.523 -1.315 1.00 84.88 226 GLY A C 1
ATOM 1767 O O . GLY A 1 226 ? -7.905 -1.347 -1.166 1.00 84.88 226 GLY A O 1
ATOM 1768 N N . SER A 1 227 ? -7.060 -2.992 -2.453 1.00 88.19 227 SER A N 1
ATOM 1769 C CA . SER A 1 227 ? -6.817 -2.158 -3.649 1.00 88.19 227 SER A CA 1
ATOM 1770 C C . SER A 1 227 ? -7.442 -2.743 -4.920 1.00 88.19 227 SER A C 1
ATOM 1772 O O . SER A 1 227 ? -8.345 -2.137 -5.476 1.00 88.19 227 SER A O 1
ATOM 1774 N N . ASP A 1 228 ? -7.007 -3.922 -5.377 1.00 88.81 228 ASP A N 1
ATOM 1775 C CA . ASP A 1 228 ? -7.496 -4.549 -6.623 1.00 88.81 228 ASP A CA 1
ATOM 1776 C C . ASP A 1 228 ? -8.579 -5.585 -6.295 1.00 88.81 228 ASP A C 1
ATOM 1778 O O . ASP A 1 228 ? -8.306 -6.779 -6.142 1.00 88.81 228 ASP A O 1
ATOM 1782 N N . PHE A 1 229 ? -9.803 -5.100 -6.083 1.00 87.31 229 PHE A N 1
ATOM 1783 C CA . PHE A 1 229 ? -10.935 -5.912 -5.623 1.00 87.31 229 PHE A CA 1
ATOM 1784 C C . PHE A 1 229 ? -12.098 -5.995 -6.618 1.00 87.31 229 PHE A C 1
ATOM 1786 O O . PHE A 1 229 ? -13.142 -6.586 -6.332 1.00 87.31 229 PHE A O 1
ATOM 1793 N N . GLY A 1 230 ? -11.937 -5.429 -7.810 1.00 89.44 230 GLY A N 1
ATOM 1794 C CA . GLY A 1 230 ? -13.022 -5.324 -8.771 1.00 89.44 230 GLY A CA 1
ATOM 1795 C C . GLY A 1 230 ? -14.170 -4.472 -8.225 1.00 89.44 230 GLY A C 1
ATOM 1796 O O . GLY A 1 230 ? -13.954 -3.348 -7.803 1.00 89.44 230 GLY A O 1
ATOM 1797 N N . SER A 1 231 ? -15.404 -4.987 -8.214 1.00 90.69 231 SER A N 1
ATOM 1798 C CA . SER A 1 231 ? -16.592 -4.175 -7.886 1.00 90.69 231 SER A CA 1
ATOM 1799 C C . SER A 1 231 ? -16.851 -3.934 -6.396 1.00 90.69 231 SER A C 1
ATOM 1801 O O . SER A 1 231 ? -17.612 -3.029 -6.051 1.00 90.69 231 SER A O 1
ATOM 1803 N N . ASN A 1 232 ? -16.338 -4.780 -5.502 1.00 93.00 232 ASN A N 1
ATOM 1804 C CA . ASN A 1 232 ? -16.426 -4.557 -4.059 1.00 93.00 232 ASN A CA 1
ATOM 1805 C C . ASN A 1 232 ? -15.465 -5.446 -3.278 1.00 93.00 232 ASN A C 1
ATOM 1807 O O . ASN A 1 232 ? -15.043 -6.502 -3.746 1.00 93.00 232 ASN A O 1
ATOM 1811 N N . ASP A 1 233 ? -15.201 -5.021 -2.053 1.00 92.38 233 ASP A N 1
ATOM 1812 C CA . ASP A 1 233 ? -14.435 -5.756 -1.068 1.00 92.38 233 ASP A CA 1
ATOM 1813 C C . ASP A 1 233 ? -15.021 -5.552 0.320 1.00 92.38 233 ASP A C 1
ATOM 1815 O O . ASP A 1 233 ? -15.611 -4.510 0.602 1.00 92.38 233 ASP A O 1
ATOM 1819 N N . SER A 1 234 ? -14.823 -6.522 1.207 1.00 90.88 234 SER A N 1
ATOM 1820 C CA . SER A 1 234 ? -15.371 -6.461 2.556 1.00 90.88 234 SER A CA 1
ATOM 1821 C C . SER A 1 234 ? -14.388 -6.935 3.616 1.00 90.88 234 SER A C 1
ATOM 1823 O O . SER A 1 234 ? -13.623 -7.885 3.420 1.00 90.88 234 SER A O 1
ATOM 1825 N N . VAL A 1 235 ? -14.453 -6.288 4.776 1.00 90.81 235 VAL A N 1
ATOM 1826 C CA . VAL A 1 235 ? -13.698 -6.650 5.970 1.00 90.81 235 VAL A CA 1
ATOM 1827 C C . VAL A 1 235 ? -14.672 -6.875 7.118 1.00 90.81 235 VAL A C 1
ATOM 1829 O O . VAL A 1 235 ? -15.380 -5.960 7.538 1.00 90.81 235 VAL A O 1
ATOM 1832 N N . THR A 1 236 ? -14.680 -8.101 7.641 1.00 90.12 236 THR A N 1
ATOM 1833 C CA . THR A 1 236 ? -15.446 -8.456 8.837 1.00 90.12 236 THR A CA 1
ATOM 1834 C C . THR A 1 236 ? -14.654 -8.104 10.090 1.00 90.12 236 THR A C 1
ATOM 1836 O O . THR A 1 236 ? -13.510 -8.524 10.262 1.00 90.12 236 THR A O 1
ATOM 1839 N N . ILE A 1 237 ? -15.289 -7.358 10.982 1.00 89.25 237 ILE A N 1
ATOM 1840 C CA . ILE A 1 237 ? -14.769 -6.883 12.255 1.00 89.25 237 ILE A CA 1
ATOM 1841 C C . ILE A 1 237 ? -15.477 -7.655 13.365 1.00 89.25 237 ILE A C 1
ATOM 1843 O O . ILE A 1 237 ? -16.703 -7.628 13.475 1.00 89.25 237 ILE A O 1
ATOM 1847 N N . TYR A 1 238 ? -14.700 -8.322 14.212 1.00 85.19 238 TYR A N 1
ATOM 1848 C CA . TYR A 1 238 ? -15.204 -8.966 15.419 1.00 85.19 238 TYR A CA 1
ATOM 1849 C C . TYR A 1 238 ? -14.133 -8.924 16.501 1.00 85.19 238 TYR A C 1
ATOM 1851 O O . TYR A 1 238 ? -13.028 -9.424 16.290 1.00 85.19 238 TYR A O 1
ATOM 1859 N N . ASN A 1 239 ? -14.468 -8.336 17.649 1.00 79.31 239 ASN A N 1
ATOM 1860 C CA . ASN A 1 239 ? -13.568 -8.255 18.793 1.00 79.31 239 ASN A CA 1
ATOM 1861 C C . ASN A 1 239 ? -14.317 -8.570 20.099 1.00 79.31 239 ASN A C 1
ATOM 1863 O O . ASN A 1 239 ? -15.263 -7.870 20.477 1.00 79.31 239 ASN A O 1
ATOM 1867 N N . CYS A 1 240 ? -13.872 -9.648 20.744 1.00 75.88 240 CYS A N 1
ATOM 1868 C CA . CYS A 1 240 ? -14.152 -10.110 22.103 1.00 75.88 240 CYS A CA 1
ATOM 1869 C C . CYS A 1 240 ? -12.803 -10.552 22.696 1.00 75.88 240 CYS A C 1
ATOM 1871 O O . CYS A 1 240 ? -12.678 -10.483 23.930 1.00 75.88 240 CYS A O 1
#

Foldseek 3Di:
DPCVCVVPPFAFFAAAVVLRQQTGRDNCQQPVLAQPFDPPCCDVSSVGSVVSFANFDQLPDPVLRQQTGRCSVQQPPLAQPCDPPQCDVSNVNSVCSNPDPVPDPPPDDPPDPDDDDDDDDDDDDDDDDDDPPPQDKKKKKKKKFAAQCQLQKWKFKAFPVVRDTPDIDDPDPPGDDHRDMDMDIDIHGAQTKMKMKMFGNQFQFRQPMFMWMAIVNHTQDDPDPGGGGGGMDMGIDHHD